Protein AF-A0A8T1RUV1-F1 (afdb_monomer_lite)

InterPro domains:
  IPR000722 RNA polymerase, alpha subunit [PF00623] (1-121)
  IPR006592 RNA polymerase, N-terminal [SM00663] (1-149)
  IPR007066 RNA polymerase Rpb1, domain 3 [PF04983] (125-222)
  IPR042102 RNA polymerase Rpb1, domain 3 superfamily [G3DSA:1.10.274.100] (125-227)
  IPR045867 DNA-directed RNA polymerase, subunit beta-prime [PTHR19376] (1-202)

Foldseek 3Di:
DLLVLLVCFDPDPFHFAWKADPVRDIDGSPVPDDPVVSDDDPPMDTHTDDAFQAKKWKAFPPPPDLLRTAIDTDDDDDDDDDDDDPQSCQSRVDDPPDGDMDIGHDDDPVVSVVRVPPGHPVNQQADPVVRGGSGDDDDPRVVVLLVQQAPPHKDAPVRQVVLLVPDPPRPPDDDAAPDPPPHGIHGSVRSVVRNPDDDDDDADAAPQQDPVLCPDPCVRPDNRSRD

Structure (mmCIF, N/CA/C/O backbone):
data_AF-A0A8T1RUV1-F1
#
_entry.id   AF-A0A8T1RUV1-F1
#
loop_
_atom_site.group_PDB
_atom_site.id
_atom_site.type_symbol
_atom_site.label_atom_id
_atom_site.label_alt_id
_atom_site.label_comp_id
_atom_site.label_asym_id
_atom_site.label_entity_id
_atom_site.label_seq_id
_atom_site.pdbx_PDB_ins_code
_atom_site.Cartn_x
_atom_site.Cartn_y
_atom_site.Cartn_z
_atom_site.occupancy
_atom_site.B_iso_or_equiv
_atom_site.auth_seq_id
_atom_site.auth_comp_id
_atom_site.auth_asym_id
_atom_site.auth_atom_id
_atom_site.pdbx_PDB_model_num
ATOM 1 N N . ARG A 1 1 ? -17.731 -15.696 14.445 1.00 92.88 1 ARG A N 1
ATOM 2 C CA . ARG A 1 1 ? -16.506 -14.857 14.543 1.00 92.88 1 ARG A CA 1
ATOM 3 C C . ARG A 1 1 ? -16.407 -14.112 15.876 1.00 92.88 1 ARG A C 1
ATOM 5 O O . ARG A 1 1 ? -15.523 -14.443 16.640 1.00 92.88 1 ARG A O 1
ATOM 12 N N . LEU A 1 2 ? -17.290 -13.155 16.199 1.00 96.31 2 LEU A N 1
ATOM 13 C CA . LEU A 1 2 ? -17.169 -12.354 17.438 1.00 96.31 2 LEU A CA 1
ATOM 14 C C . LEU A 1 2 ? -17.169 -13.197 18.725 1.00 96.31 2 LEU A C 1
ATOM 16 O O . LEU A 1 2 ? -16.368 -12.944 19.615 1.00 96.31 2 LEU A O 1
ATOM 20 N N . GLN A 1 3 ? -17.989 -14.250 18.776 1.00 95.38 3 GLN A N 1
ATOM 21 C CA . GLN A 1 3 ? -18.023 -15.198 19.898 1.00 95.38 3 GLN A CA 1
ATOM 22 C C . GLN A 1 3 ? -16.666 -15.869 20.167 1.00 95.38 3 GLN A C 1
ATOM 24 O O . GLN A 1 3 ? -16.348 -16.223 21.299 1.00 95.38 3 GLN A O 1
ATOM 29 N N . GLU A 1 4 ? -15.875 -16.065 19.115 1.00 95.25 4 GLU A N 1
ATOM 30 C CA . GLU A 1 4 ? -14.568 -16.709 19.188 1.00 95.25 4 GLU A CA 1
ATOM 31 C C . GLU A 1 4 ? -13.507 -15.733 19.722 1.00 95.25 4 GLU A C 1
ATOM 33 O O . GLU A 1 4 ? -12.776 -16.085 20.644 1.00 95.25 4 GLU A O 1
ATOM 38 N N . LEU A 1 5 ? -13.542 -14.468 19.283 1.00 96.62 5 LEU A N 1
ATOM 39 C CA . LEU A 1 5 ? -12.702 -13.391 19.827 1.00 96.62 5 LEU A CA 1
ATOM 40 C C . LEU A 1 5 ? -12.963 -13.151 21.320 1.00 96.62 5 LEU A C 1
ATOM 42 O O . LEU A 1 5 ? -12.032 -12.967 22.098 1.00 96.62 5 LEU A O 1
ATOM 46 N N . VAL A 1 6 ? -14.233 -13.189 21.725 1.00 95.56 6 VAL A N 1
ATOM 47 C CA . VAL A 1 6 ? -14.638 -13.091 23.134 1.00 95.56 6 VAL A CA 1
ATOM 48 C C . VAL A 1 6 ? -14.094 -14.263 23.949 1.00 95.56 6 VAL A C 1
ATOM 50 O O . VAL A 1 6 ? -13.587 -14.056 25.046 1.00 95.56 6 VAL A O 1
ATOM 53 N N . ARG A 1 7 ? -14.146 -15.487 23.405 1.00 92.75 7 ARG A N 1
ATOM 54 C CA . ARG A 1 7 ? -13.614 -16.688 24.067 1.00 92.75 7 ARG A CA 1
ATOM 55 C C . ARG A 1 7 ? -12.099 -16.619 24.272 1.00 92.75 7 ARG A C 1
ATOM 57 O O . ARG A 1 7 ? -11.614 -17.087 25.294 1.00 92.75 7 ARG A O 1
ATOM 64 N N . ARG A 1 8 ? -11.364 -16.042 23.316 1.00 93.62 8 ARG A N 1
ATOM 65 C CA . ARG A 1 8 ? -9.917 -15.790 23.433 1.00 93.62 8 ARG A CA 1
ATOM 66 C C . ARG A 1 8 ? -9.583 -14.721 24.477 1.00 93.62 8 ARG A C 1
ATOM 68 O O . ARG A 1 8 ? -8.522 -14.780 25.097 1.00 93.62 8 ARG A O 1
ATOM 75 N N . GLY A 1 9 ? -10.490 -13.767 24.686 1.00 93.19 9 GLY A N 1
ATOM 76 C CA . GLY A 1 9 ? -10.342 -12.696 25.667 1.00 93.19 9 GLY A CA 1
ATOM 77 C C . GLY A 1 9 ? -9.281 -11.666 25.275 1.00 93.19 9 GLY A C 1
ATOM 78 O O . GLY A 1 9 ? -8.933 -11.521 24.104 1.00 93.19 9 GLY A O 1
ATOM 79 N N . ASN A 1 10 ? -8.774 -10.925 26.264 1.00 94.69 10 ASN A N 1
ATOM 80 C CA . ASN A 1 10 ? -7.866 -9.800 26.017 1.00 94.69 10 ASN A CA 1
ATOM 81 C C . ASN A 1 10 ? -6.388 -10.211 25.889 1.00 94.69 10 ASN A C 1
ATOM 83 O O . ASN A 1 10 ? -5.600 -9.460 25.321 1.00 94.69 10 ASN A O 1
ATOM 87 N N . SER A 1 11 ? -6.002 -11.370 26.428 1.00 92.94 11 SER A N 1
ATOM 88 C CA . SER A 1 11 ? -4.598 -11.804 26.495 1.00 92.94 11 SER A CA 1
ATOM 89 C C . SER A 1 11 ? -4.079 -12.420 25.195 1.00 92.94 11 SER A C 1
ATOM 91 O O . SER A 1 11 ? -2.871 -12.474 24.991 1.00 92.94 11 SER A O 1
ATOM 93 N N . GLN A 1 12 ? -4.970 -12.902 24.325 1.00 94.50 12 GLN A N 1
ATOM 94 C CA . GLN A 1 12 ? -4.601 -13.532 23.059 1.00 94.50 12 GLN A CA 1
ATOM 95 C C . GLN A 1 12 ? -5.021 -12.660 21.877 1.00 94.50 12 GLN A C 1
ATOM 97 O O . GLN A 1 12 ? -6.146 -12.167 21.827 1.00 94.50 12 GLN A O 1
ATOM 102 N N . TYR A 1 13 ? -4.129 -12.519 20.897 1.00 95.56 13 TYR A N 1
ATOM 103 C CA . TYR A 1 13 ? -4.442 -11.928 19.600 1.00 95.56 13 TYR A CA 1
ATOM 104 C C . TYR A 1 13 ? -4.785 -13.025 18.573 1.00 95.56 13 TYR A C 1
ATOM 106 O O . TYR A 1 13 ? -4.099 -14.049 18.530 1.00 95.56 13 TYR A O 1
ATOM 114 N N . PRO A 1 14 ? -5.774 -12.817 17.684 1.00 96.56 14 PRO A N 1
ATOM 115 C CA . PRO A 1 14 ? -6.837 -11.807 17.742 1.00 96.56 14 PRO A CA 1
ATOM 116 C C . PRO A 1 14 ? -7.876 -12.119 18.829 1.00 96.56 14 PRO A C 1
ATOM 118 O O . PRO A 1 14 ? -8.367 -13.241 18.890 1.00 96.56 14 PRO A O 1
ATOM 121 N N . GLY A 1 15 ? -8.249 -11.125 19.639 1.00 96.88 15 GLY A N 1
ATOM 122 C CA . GLY A 1 15 ? -9.199 -11.274 20.745 1.00 96.88 15 GLY A CA 1
ATOM 123 C C . GLY A 1 15 ? -10.112 -10.060 20.935 1.00 96.88 15 GLY A C 1
ATOM 124 O O . GLY A 1 15 ? -10.357 -9.284 20.003 1.00 96.88 15 GLY A O 1
ATOM 125 N N . ALA A 1 16 ? -10.653 -9.907 22.143 1.00 97.12 16 ALA A N 1
ATOM 126 C CA . ALA A 1 16 ? -11.524 -8.795 22.512 1.00 97.12 16 ALA A CA 1
ATOM 127 C C . ALA A 1 16 ? -11.314 -8.339 23.956 1.00 97.12 16 ALA A C 1
ATOM 129 O O . ALA A 1 16 ? -10.870 -9.105 24.808 1.00 97.12 16 ALA A O 1
ATOM 130 N N . LYS A 1 17 ? -11.658 -7.078 24.230 1.00 96.31 17 LYS A N 1
ATOM 131 C CA . LYS A 1 17 ? -11.481 -6.460 25.547 1.00 96.31 17 LYS A CA 1
ATOM 132 C C . LYS A 1 17 ? -12.793 -6.311 26.315 1.00 96.31 17 LYS A C 1
ATOM 134 O O . LYS A 1 17 ? -12.826 -6.624 27.502 1.00 96.31 17 LYS A O 1
ATOM 139 N N . TYR A 1 18 ? -13.861 -5.879 25.641 1.00 96.38 18 TYR A N 1
ATOM 140 C CA . TYR A 1 18 ? -15.160 -5.636 26.272 1.00 96.38 18 TYR A CA 1
ATOM 141 C C . TYR A 1 18 ? -16.333 -6.199 25.468 1.00 96.38 18 TYR A C 1
ATOM 143 O O . TYR A 1 18 ? -16.290 -6.260 24.236 1.00 96.38 18 TYR A O 1
ATOM 151 N N . ILE A 1 19 ? -17.405 -6.536 26.185 1.00 96.56 19 ILE A N 1
ATOM 152 C CA . ILE A 1 19 ? -18.757 -6.735 25.647 1.00 96.56 19 ILE A CA 1
ATOM 153 C C . ILE A 1 19 ? -19.638 -5.624 26.220 1.00 96.56 19 ILE A C 1
ATOM 155 O O . ILE A 1 19 ? -19.563 -5.345 27.414 1.00 96.56 19 ILE A O 1
ATOM 159 N N . ILE A 1 20 ? -20.467 -4.998 25.392 1.00 96.25 20 ILE A N 1
ATOM 160 C CA . ILE A 1 20 ? -21.468 -4.015 25.809 1.00 96.25 20 ILE A CA 1
ATOM 161 C C . ILE A 1 20 ? -22.844 -4.578 25.465 1.00 96.25 20 ILE A C 1
ATOM 163 O O . ILE A 1 20 ? -23.111 -4.882 24.300 1.00 96.25 20 ILE A O 1
ATOM 167 N N . ARG A 1 21 ? -23.692 -4.717 26.481 1.00 94.81 21 ARG A N 1
ATOM 168 C CA . ARG A 1 21 ? -25.076 -5.190 26.359 1.00 94.81 21 ARG A CA 1
ATOM 169 C C . ARG A 1 21 ? -26.021 -4.059 25.941 1.00 94.81 21 ARG A C 1
ATOM 171 O O . ARG A 1 21 ? -25.657 -2.885 25.986 1.00 94.81 21 ARG A O 1
ATOM 178 N N . ASP A 1 22 ? -27.254 -4.409 25.584 1.00 94.31 22 ASP A N 1
ATOM 179 C CA . ASP A 1 22 ? -28.275 -3.435 25.160 1.00 94.31 22 ASP A CA 1
ATOM 180 C C . ASP A 1 22 ? -28.686 -2.468 26.277 1.00 94.31 22 ASP A C 1
ATOM 182 O O . ASP A 1 22 ? -29.009 -1.313 26.014 1.00 94.31 22 ASP A O 1
ATOM 186 N N . ASN A 1 23 ? -28.609 -2.909 27.536 1.00 93.25 23 ASN A N 1
ATOM 187 C CA . ASN A 1 23 ? -28.842 -2.065 28.710 1.00 93.25 23 ASN A CA 1
ATOM 188 C C . ASN A 1 23 ? -27.674 -1.105 29.019 1.00 93.25 23 ASN A C 1
ATOM 190 O O . ASN A 1 23 ? -27.758 -0.332 29.969 1.00 93.25 23 ASN A O 1
ATOM 194 N N . GLY A 1 24 ? -26.593 -1.146 28.232 1.00 92.38 24 GLY A N 1
ATOM 195 C CA . GLY A 1 24 ? -25.399 -0.325 28.422 1.00 92.38 24 GLY A CA 1
ATOM 196 C C . GLY A 1 24 ? -24.339 -0.944 29.336 1.00 92.38 24 GLY A C 1
ATOM 197 O O . GLY A 1 24 ? -23.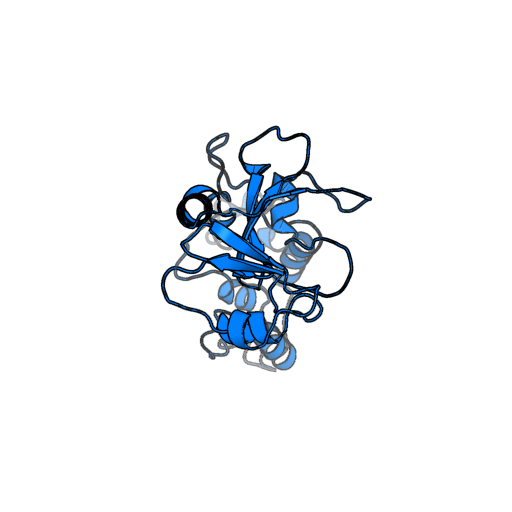248 -0.380 29.438 1.00 92.38 24 GLY A O 1
ATOM 198 N N . ASP A 1 25 ? -24.600 -2.106 29.944 1.00 92.50 25 ASP A N 1
ATOM 199 C CA . ASP A 1 25 ? -23.629 -2.772 30.812 1.00 92.50 25 ASP A CA 1
ATOM 200 C C . ASP A 1 25 ? -22.380 -3.163 30.027 1.00 92.50 25 ASP A C 1
ATOM 202 O O . ASP A 1 25 ? -22.453 -3.839 28.993 1.00 92.50 25 ASP A O 1
ATOM 206 N N . ARG A 1 26 ? -21.215 -2.778 30.554 1.00 94.62 26 ARG A N 1
ATOM 207 C CA . ARG A 1 26 ? -19.911 -3.095 29.975 1.00 94.62 26 ARG A CA 1
ATOM 208 C C . ARG A 1 26 ? -19.215 -4.180 30.790 1.00 94.62 26 ARG A C 1
ATOM 210 O O . ARG A 1 26 ? -18.855 -3.972 31.944 1.00 94.62 26 ARG A O 1
ATOM 217 N N . ILE A 1 27 ? -18.962 -5.316 30.156 1.00 93.38 27 ILE A N 1
ATOM 218 C CA . ILE A 1 27 ? -18.295 -6.475 30.752 1.00 93.38 27 ILE A CA 1
ATOM 219 C C . ILE A 1 27 ? -16.831 -6.473 30.326 1.00 93.38 27 ILE A C 1
ATOM 221 O O . ILE A 1 27 ? -16.533 -6.514 29.131 1.00 93.38 27 ILE A O 1
ATOM 225 N N . ASP A 1 28 ? -15.918 -6.432 31.296 1.00 94.38 28 ASP A N 1
ATOM 226 C CA . ASP A 1 28 ? -14.472 -6.505 31.068 1.00 94.38 28 ASP A CA 1
ATOM 227 C C . ASP A 1 28 ? -14.007 -7.964 31.001 1.00 94.38 28 ASP A C 1
ATOM 229 O O . ASP A 1 28 ? -14.129 -8.717 31.969 1.00 94.38 28 ASP A O 1
ATOM 233 N N . LEU A 1 29 ? -13.442 -8.366 29.860 1.00 92.38 29 LEU A N 1
ATOM 234 C CA . LEU A 1 29 ? -13.004 -9.745 29.626 1.00 92.38 29 LEU A CA 1
ATOM 235 C C . LEU A 1 29 ? -11.716 -10.110 30.383 1.00 92.38 29 LEU A C 1
ATOM 237 O O . LEU A 1 29 ? -11.329 -11.277 30.392 1.00 92.38 29 LEU A O 1
ATOM 241 N N . ARG A 1 30 ? -11.039 -9.144 31.020 1.00 90.81 30 ARG A N 1
ATOM 242 C CA . ARG A 1 30 ? -9.806 -9.390 31.788 1.00 90.81 30 ARG A CA 1
ATOM 243 C C . ARG A 1 30 ? -10.064 -10.015 33.156 1.00 90.81 30 ARG A C 1
ATOM 245 O O . ARG A 1 30 ? -9.232 -10.779 33.626 1.00 90.81 30 ARG A O 1
ATOM 252 N N . PHE A 1 31 ? -11.194 -9.707 33.789 1.00 87.56 31 PHE A N 1
ATOM 253 C CA . PHE A 1 31 ? -11.475 -10.092 35.179 1.00 87.56 31 PHE A CA 1
ATOM 254 C C . PHE A 1 31 ? -12.297 -11.384 35.296 1.00 87.56 31 PHE A C 1
ATOM 256 O O . PHE A 1 31 ? -13.130 -11.503 36.187 1.00 87.56 31 PHE A O 1
ATOM 263 N N . HIS A 1 32 ? -12.063 -12.349 34.399 1.00 72.25 32 HIS A N 1
ATOM 264 C CA . HIS A 1 32 ? -12.728 -13.660 34.389 1.00 72.25 32 HIS A CA 1
ATOM 265 C C . HIS A 1 32 ? -14.270 -13.570 34.455 1.00 72.25 32 HIS A C 1
ATOM 267 O O . HIS A 1 32 ? -14.875 -13.967 35.454 1.00 72.25 32 HIS A O 1
ATOM 273 N N . PRO A 1 33 ? -14.928 -13.059 33.396 1.00 74.94 33 PRO A N 1
ATOM 274 C CA . PRO A 1 33 ? -16.389 -13.033 33.319 1.00 74.94 33 PRO A CA 1
ATOM 275 C C . PRO A 1 33 ? -16.974 -14.447 33.440 1.00 74.94 33 PRO A C 1
ATOM 277 O O . PRO A 1 33 ? -16.359 -15.431 33.015 1.00 74.94 33 PRO A O 1
ATOM 280 N N . LYS A 1 34 ? -18.185 -14.559 33.997 1.00 84.06 34 LYS A N 1
ATOM 281 C CA . LYS A 1 34 ? -18.862 -15.855 34.121 1.00 84.06 34 LYS A CA 1
ATOM 282 C C . LYS A 1 34 ? -19.086 -16.444 32.721 1.00 84.06 34 LYS A C 1
ATOM 284 O O . LYS A 1 34 ? -19.365 -15.687 31.791 1.00 84.06 34 LYS A O 1
ATOM 289 N N . PRO A 1 35 ? -19.065 -17.777 32.541 1.00 81.88 35 PRO A N 1
ATOM 290 C CA . PRO A 1 35 ? -19.336 -18.391 31.238 1.00 81.88 35 PRO A CA 1
ATOM 291 C C . PRO A 1 35 ? -20.669 -17.956 30.611 1.00 81.88 35 PRO A C 1
ATOM 293 O O . PRO A 1 35 ? -20.766 -17.845 29.391 1.00 81.88 35 PRO A O 1
ATOM 296 N N . SER A 1 36 ? -21.675 -17.651 31.438 1.00 82.06 36 SER A N 1
ATOM 297 C CA . SER A 1 36 ? -22.964 -17.097 31.008 1.00 82.06 36 SER A CA 1
ATOM 298 C C . SER A 1 36 ? -22.844 -15.719 30.353 1.00 82.06 36 SER A C 1
ATOM 300 O O . SER A 1 36 ? -23.556 -15.429 29.398 1.00 82.06 36 SER A O 1
ATOM 302 N N . ASP A 1 37 ? -21.929 -14.878 30.838 1.00 83.44 37 ASP A N 1
ATOM 303 C CA . ASP A 1 37 ? -21.742 -13.500 30.375 1.00 83.44 37 ASP A CA 1
ATOM 304 C C . ASP A 1 37 ? -21.017 -13.425 29.027 1.00 83.44 37 ASP A C 1
ATOM 306 O O . ASP A 1 37 ? -21.074 -12.403 28.343 1.00 83.44 37 ASP A O 1
ATOM 310 N N . LEU A 1 38 ? -20.355 -14.516 28.635 1.00 87.62 38 LEU A N 1
ATOM 311 C CA . LEU A 1 38 ? -19.651 -14.641 27.364 1.00 87.62 38 LEU A CA 1
ATOM 312 C C . LEU A 1 38 ? -20.593 -14.940 26.194 1.00 87.62 38 LEU A C 1
ATOM 314 O O . LEU A 1 38 ? -20.172 -14.805 25.045 1.00 87.62 38 LEU A O 1
ATOM 318 N N . HIS A 1 39 ? -21.829 -15.382 26.449 1.00 91.25 39 HIS A N 1
ATOM 319 C CA . HIS A 1 39 ? -22.786 -15.695 25.392 1.00 91.25 39 HIS A CA 1
ATOM 320 C C . HIS A 1 39 ? -23.308 -14.407 24.744 1.00 91.25 39 HIS A C 1
ATOM 322 O O . HIS A 1 39 ? -23.981 -13.601 25.386 1.00 91.25 39 HIS A O 1
ATOM 328 N N . LEU A 1 40 ? -22.979 -14.202 23.467 1.00 94.56 40 LEU A N 1
ATOM 329 C CA . LEU A 1 40 ? -23.377 -13.007 22.730 1.00 94.56 40 LEU A CA 1
ATOM 330 C C . LEU A 1 40 ? -24.820 -13.108 22.230 1.00 94.56 40 LEU A C 1
ATOM 332 O O . LEU A 1 40 ? -25.222 -14.132 21.680 1.00 94.56 40 LEU A O 1
ATOM 336 N N . GLN A 1 41 ? -25.554 -12.004 22.343 1.00 94.38 41 GLN A N 1
ATOM 337 C CA . GLN A 1 41 ? -26.882 -11.828 21.757 1.00 94.38 41 GLN A CA 1
ATOM 338 C C . GLN A 1 41 ? -26.831 -10.804 20.615 1.00 94.38 41 GLN A C 1
ATOM 340 O O . GLN A 1 41 ? -25.897 -10.002 20.514 1.00 94.38 41 GLN A O 1
ATOM 345 N N . ILE A 1 42 ? -27.826 -10.846 19.727 1.00 95.31 42 ILE A N 1
ATOM 346 C CA . ILE A 1 42 ? -27.987 -9.839 18.671 1.00 95.31 42 ILE A CA 1
ATOM 347 C C . ILE A 1 42 ? -28.324 -8.500 19.337 1.00 95.31 42 ILE A C 1
ATOM 349 O O . ILE A 1 42 ? -29.210 -8.456 20.178 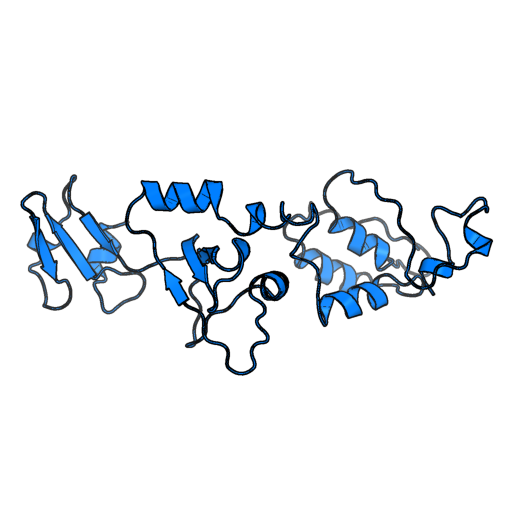1.00 95.31 42 ILE A O 1
ATOM 353 N N . GLY A 1 43 ? -27.617 -7.434 18.951 1.00 94.88 43 GLY A N 1
ATOM 354 C CA . GLY A 1 43 ? -27.718 -6.100 19.566 1.00 94.88 43 GLY A CA 1
ATOM 355 C C . GLY A 1 43 ? -26.462 -5.714 20.351 1.00 94.88 43 GLY A C 1
ATOM 356 O O . GLY A 1 43 ? -26.033 -4.559 20.320 1.00 94.88 43 GLY A O 1
ATOM 357 N N . TYR A 1 44 ? -25.769 -6.703 20.926 1.00 96.50 44 TYR A N 1
ATOM 358 C CA . TYR A 1 44 ? -24.572 -6.449 21.725 1.00 96.50 44 TYR A CA 1
ATOM 359 C C . TYR A 1 44 ? -23.412 -5.931 20.872 1.00 96.50 44 TYR A C 1
ATOM 361 O O . TYR A 1 44 ? -23.205 -6.338 19.723 1.00 96.50 44 TYR A O 1
ATOM 369 N N . LYS A 1 45 ? -22.584 -5.075 21.477 1.00 96.94 45 LYS A N 1
ATOM 370 C CA . LYS A 1 45 ? -21.349 -4.561 20.873 1.00 96.94 45 LYS A CA 1
ATOM 371 C C . LYS A 1 45 ? -20.143 -5.265 21.485 1.00 96.94 45 LYS A C 1
ATOM 373 O O . LYS A 1 45 ? -20.093 -5.502 22.687 1.00 96.94 45 LYS A O 1
ATOM 378 N N . VAL A 1 46 ? -19.149 -5.583 20.659 1.00 97.31 46 VAL A N 1
ATOM 379 C CA . VAL A 1 46 ? -17.894 -6.207 21.101 1.00 97.31 46 VAL A CA 1
ATOM 380 C C . VAL A 1 46 ? -16.730 -5.308 20.714 1.00 97.31 46 VAL A C 1
ATOM 382 O O . VAL A 1 46 ? -16.491 -5.069 19.530 1.00 97.31 46 VAL A O 1
ATOM 385 N N . GLU A 1 47 ? -15.973 -4.854 21.708 1.00 97.50 47 GLU A N 1
ATOM 386 C CA . GLU A 1 47 ? -14.743 -4.088 21.500 1.00 97.50 47 GLU A CA 1
ATOM 387 C C . GLU A 1 47 ? -13.580 -5.056 21.296 1.00 97.50 47 GLU A C 1
ATOM 389 O O . GLU A 1 47 ? -12.856 -5.431 22.224 1.00 97.50 47 GLU A O 1
ATOM 394 N N . ARG A 1 48 ? -13.463 -5.527 20.054 1.00 97.75 48 ARG A N 1
ATOM 395 C CA . ARG A 1 48 ? -12.393 -6.425 19.617 1.00 97.75 48 ARG A CA 1
ATOM 396 C C . ARG A 1 48 ? -11.063 -5.694 19.432 1.00 97.75 48 ARG A C 1
ATOM 398 O O . ARG A 1 48 ? -11.030 -4.479 19.252 1.00 97.75 48 ARG A O 1
ATOM 405 N N . HIS A 1 49 ? -9.972 -6.451 19.377 1.00 98.25 49 HIS A N 1
ATOM 406 C CA . HIS A 1 49 ? -8.698 -5.924 18.892 1.00 98.25 49 HIS A CA 1
ATOM 407 C C . HIS A 1 49 ? -8.803 -5.482 17.424 1.00 98.25 49 HIS A C 1
ATOM 409 O O . HIS A 1 49 ? -9.601 -6.019 16.643 1.00 98.25 49 HIS A O 1
ATOM 415 N N . MET A 1 50 ? -7.966 -4.515 17.051 1.00 97.69 50 MET A N 1
ATOM 416 C CA . MET A 1 50 ? -7.719 -4.159 15.654 1.00 97.69 50 MET A CA 1
ATOM 417 C C . MET A 1 50 ? -7.153 -5.378 14.912 1.00 97.69 50 MET A C 1
ATOM 419 O O . MET A 1 50 ? -6.339 -6.121 15.459 1.00 97.69 50 MET A O 1
ATOM 423 N N . CYS A 1 51 ? -7.601 -5.610 13.683 1.00 97.38 51 CYS A N 1
ATOM 424 C CA . CYS A 1 51 ? -7.208 -6.760 12.873 1.00 97.38 51 CYS A CA 1
ATOM 425 C C . CYS A 1 51 ? -6.734 -6.326 11.484 1.00 97.38 51 CYS A C 1
ATOM 427 O O . CYS A 1 51 ? -6.942 -5.188 11.064 1.00 97.38 51 CYS A O 1
ATOM 429 N N . ASP A 1 52 ? -6.130 -7.266 10.759 1.00 98.12 52 ASP A N 1
ATOM 430 C CA . ASP A 1 52 ? -5.742 -7.059 9.366 1.00 98.12 52 ASP A CA 1
ATOM 431 C C . ASP A 1 52 ? -6.924 -6.594 8.511 1.00 98.12 52 ASP A C 1
ATOM 433 O O . ASP A 1 52 ? -8.040 -7.112 8.604 1.00 98.12 52 ASP A O 1
ATOM 437 N N . GLY A 1 53 ? -6.657 -5.606 7.660 1.00 97.50 53 GLY A N 1
ATOM 438 C CA . GLY A 1 53 ? -7.645 -5.011 6.767 1.00 97.50 53 GLY A CA 1
ATOM 439 C C . GLY A 1 53 ? -8.553 -3.962 7.409 1.00 97.50 53 GLY A C 1
ATOM 440 O O . GLY A 1 53 ? -9.299 -3.317 6.671 1.00 97.50 53 GLY A O 1
ATOM 441 N N . ASP A 1 54 ? -8.481 -3.738 8.728 1.00 98.06 54 ASP A N 1
ATOM 442 C CA . ASP A 1 54 ? -9.132 -2.576 9.338 1.00 98.06 54 ASP A CA 1
ATOM 443 C C . ASP A 1 54 ? -8.555 -1.276 8.762 1.00 98.06 54 ASP A C 1
ATOM 445 O O . ASP A 1 54 ? -7.398 -1.216 8.344 1.00 98.06 54 ASP A O 1
ATOM 449 N N . ILE A 1 55 ? -9.383 -0.235 8.710 1.00 98.44 55 ILE A N 1
ATOM 450 C CA . ILE A 1 55 ? -9.015 1.061 8.139 1.00 98.44 55 ILE A CA 1
ATOM 451 C C . ILE A 1 55 ? -8.678 2.010 9.276 1.00 98.44 55 ILE A C 1
ATOM 453 O O . ILE A 1 55 ? -9.434 2.114 10.240 1.00 98.44 55 ILE A O 1
ATOM 457 N N . VAL A 1 56 ? -7.549 2.694 9.144 1.00 98.38 56 VAL A N 1
ATOM 458 C CA . VAL A 1 56 ? -7.023 3.651 10.120 1.00 98.38 56 VAL A CA 1
ATOM 459 C C . VAL A 1 56 ? -6.584 4.919 9.407 1.00 98.38 56 VAL A C 1
ATOM 461 O O . VAL A 1 56 ? -6.197 4.876 8.240 1.00 98.38 56 VAL A O 1
ATOM 464 N N . ILE A 1 57 ? -6.621 6.044 10.111 1.00 98.06 57 ILE A N 1
ATOM 465 C CA . ILE A 1 57 ? -5.964 7.275 9.675 1.00 98.06 57 ILE A CA 1
ATOM 466 C C . ILE A 1 57 ? -4.562 7.308 10.262 1.00 98.06 57 ILE A C 1
ATOM 468 O O . ILE A 1 57 ? -4.362 6.996 11.434 1.00 98.06 57 ILE A O 1
ATOM 472 N N . PHE A 1 58 ? -3.601 7.704 9.440 1.00 97.56 58 PHE A N 1
ATOM 473 C CA . PHE A 1 58 ? -2.203 7.823 9.813 1.00 97.56 58 PHE A CA 1
ATOM 474 C C . PHE A 1 58 ? -1.684 9.213 9.464 1.00 97.56 58 PHE A C 1
ATOM 476 O O . PHE A 1 58 ? -1.913 9.696 8.344 1.00 97.56 58 PHE A O 1
ATOM 483 N N . ASN A 1 59 ? -0.990 9.854 10.404 1.00 96.12 59 ASN A N 1
ATOM 484 C CA . ASN A 1 59 ? -0.488 11.211 10.228 1.00 96.12 59 ASN A CA 1
ATOM 485 C C . ASN A 1 59 ? 0.898 11.439 10.830 1.00 96.12 59 ASN A C 1
ATOM 487 O O . ASN A 1 59 ? 1.272 10.817 11.820 1.00 96.12 59 ASN A O 1
ATOM 491 N N . ARG A 1 60 ? 1.620 12.405 10.258 1.00 94.62 60 ARG A N 1
ATOM 492 C CA . ARG A 1 60 ? 2.869 12.958 10.798 1.00 94.62 60 ARG A CA 1
ATOM 493 C C . ARG A 1 60 ? 2.682 14.439 11.094 1.00 94.62 60 ARG A C 1
ATOM 495 O O . ARG A 1 60 ? 2.072 15.144 10.292 1.00 94.62 60 ARG A O 1
ATOM 502 N N . GLN A 1 61 ? 3.153 14.886 12.255 1.00 91.62 61 GLN A N 1
ATOM 503 C CA . GLN A 1 61 ? 3.119 16.297 12.640 1.00 91.62 61 GLN A CA 1
ATOM 504 C C . GLN A 1 61 ? 4.404 17.004 12.171 1.00 91.62 61 GLN A C 1
ATOM 506 O O . GLN A 1 61 ? 5.461 16.378 12.195 1.00 91.62 61 GLN A O 1
ATOM 511 N N . PRO A 1 62 ? 4.344 18.290 11.777 1.00 90.81 62 PRO A N 1
ATOM 512 C CA . PRO A 1 62 ? 3.148 19.126 11.637 1.00 90.81 62 PRO A CA 1
ATOM 513 C C . PRO A 1 62 ? 2.319 18.782 10.384 1.00 90.81 62 PRO A C 1
ATOM 515 O O . PRO A 1 62 ? 2.849 18.517 9.308 1.00 90.81 62 PRO A O 1
ATOM 518 N N . THR A 1 63 ? 0.993 18.833 10.514 1.00 89.56 63 THR A N 1
ATOM 519 C CA . THR A 1 63 ? 0.049 18.506 9.434 1.00 89.56 63 THR A CA 1
ATOM 520 C C . THR A 1 63 ? -0.193 19.731 8.541 1.00 89.56 63 THR A C 1
ATOM 522 O O . THR A 1 63 ? -1.125 20.496 8.778 1.00 89.56 63 THR A O 1
ATOM 525 N N . LEU A 1 64 ? 0.653 19.956 7.532 1.00 88.44 64 LEU A N 1
ATOM 526 C CA . LEU A 1 64 ? 0.596 21.171 6.695 1.00 88.44 64 LEU A CA 1
ATOM 527 C C . LEU A 1 64 ? -0.277 21.040 5.442 1.00 88.44 64 LEU A C 1
ATOM 529 O O . LEU A 1 64 ? -0.688 22.044 4.863 1.00 88.44 64 LEU A O 1
ATOM 533 N N . HIS A 1 65 ? -0.558 19.820 4.995 1.00 88.00 65 HIS A N 1
ATOM 534 C CA . HIS A 1 65 ? -1.336 19.588 3.782 1.00 88.00 65 HIS A CA 1
ATOM 535 C C . HIS A 1 65 ? -2.284 18.402 3.964 1.00 88.00 65 HIS A C 1
ATOM 537 O O . HIS A 1 65 ? -2.068 17.535 4.809 1.00 88.00 65 HIS A O 1
ATOM 543 N N . LYS A 1 66 ? -3.329 18.305 3.131 1.00 89.38 66 LYS A N 1
ATOM 544 C CA . LYS A 1 66 ? -4.348 17.248 3.282 1.00 89.38 66 LYS A CA 1
ATOM 545 C C . LYS A 1 66 ? -3.766 15.825 3.244 1.00 89.38 66 LYS A C 1
ATOM 547 O O . LYS A 1 66 ? -4.244 14.947 3.947 1.00 89.38 66 LYS A O 1
ATOM 552 N N . MET A 1 67 ? -2.688 15.604 2.482 1.00 93.81 67 MET A N 1
ATOM 553 C CA . MET A 1 67 ? -1.997 14.308 2.423 1.00 93.81 67 MET A CA 1
ATOM 554 C C . MET A 1 67 ? -1.169 13.973 3.671 1.00 93.81 67 MET A C 1
ATOM 556 O O . MET A 1 67 ? -0.646 12.872 3.764 1.00 93.81 67 MET A O 1
ATOM 560 N N . SER A 1 68 ? -1.058 14.875 4.650 1.00 93.25 68 SER A N 1
ATOM 561 C CA . SER A 1 68 ? -0.414 14.570 5.929 1.00 93.25 68 SER A CA 1
ATOM 562 C C . SER A 1 68 ? -1.323 13.707 6.816 1.00 93.25 68 SER A C 1
ATOM 564 O O . SER A 1 68 ? -0.866 13.259 7.860 1.00 93.25 68 SER A O 1
ATOM 566 N N . MET A 1 69 ? -2.586 13.457 6.422 1.00 96.50 69 MET A N 1
ATOM 567 C CA . MET A 1 69 ? -3.533 12.547 7.088 1.00 96.50 69 MET A CA 1
ATOM 568 C C . MET A 1 69 ? -4.156 11.578 6.071 1.00 96.50 69 MET A C 1
ATOM 570 O O . MET A 1 69 ? -5.166 11.872 5.438 1.00 96.50 69 MET A O 1
ATOM 574 N N . MET A 1 70 ? -3.469 10.450 5.874 1.00 98.06 70 MET A N 1
ATOM 575 C CA . MET A 1 70 ? -3.766 9.324 4.968 1.00 98.06 70 MET A CA 1
ATOM 576 C C . MET A 1 70 ? -4.658 8.239 5.595 1.00 98.06 70 MET A C 1
ATOM 578 O O . MET A 1 70 ? -4.360 7.818 6.709 1.00 98.06 70 MET A O 1
ATOM 582 N N . GLY A 1 71 ? -5.651 7.689 4.891 1.00 98.31 71 GLY A N 1
ATOM 583 C CA . GLY A 1 71 ? -6.282 6.409 5.234 1.00 98.31 71 GLY A CA 1
ATOM 584 C C . GLY A 1 71 ? -5.444 5.210 4.772 1.00 98.31 71 GLY A C 1
ATOM 585 O O . GLY A 1 71 ? -5.079 5.129 3.596 1.00 98.31 71 GLY A O 1
ATOM 586 N N . HIS A 1 72 ? -5.169 4.262 5.671 1.00 98.62 72 HIS A N 1
ATOM 587 C CA . HIS A 1 72 ? -4.397 3.038 5.413 1.00 98.62 72 HIS A CA 1
ATOM 588 C C . HIS A 1 72 ? -5.153 1.786 5.850 1.00 98.62 72 HIS A C 1
ATOM 590 O O . HIS A 1 72 ? -6.012 1.834 6.730 1.00 98.62 72 HIS A O 1
ATOM 596 N N . ARG A 1 73 ? -4.788 0.644 5.256 1.00 98.50 73 ARG A N 1
ATOM 597 C CA . ARG A 1 73 ? -5.219 -0.676 5.732 1.00 98.50 73 ARG A CA 1
ATOM 598 C C . ARG A 1 73 ? -4.194 -1.232 6.707 1.00 98.50 73 ARG A C 1
ATOM 600 O O . ARG A 1 73 ? -3.004 -1.273 6.401 1.00 98.50 73 ARG A O 1
ATOM 607 N N . VAL A 1 74 ? -4.677 -1.704 7.845 1.00 98.31 74 VAL A N 1
ATOM 608 C CA . VAL A 1 74 ? -3.865 -2.315 8.891 1.00 98.31 74 VAL A CA 1
ATOM 609 C C . VAL A 1 74 ? -3.306 -3.647 8.408 1.00 98.31 74 VAL A C 1
ATOM 611 O O . VAL A 1 74 ? -4.020 -4.467 7.824 1.00 98.31 74 VAL A O 1
ATOM 614 N N . ARG A 1 75 ? -2.026 -3.867 8.705 1.00 98.19 75 ARG A N 1
ATOM 615 C CA . ARG A 1 75 ? -1.383 -5.176 8.677 1.00 98.19 75 ARG A CA 1
ATOM 616 C C . ARG A 1 75 ? -0.605 -5.344 9.974 1.00 98.19 75 ARG A C 1
ATOM 618 O O . ARG A 1 75 ? 0.334 -4.592 10.224 1.00 98.19 75 ARG A O 1
ATOM 625 N N . ILE A 1 76 ? -1.004 -6.309 10.788 1.00 97.81 76 ILE A N 1
ATOM 626 C CA . ILE A 1 76 ? -0.360 -6.617 12.056 1.00 97.81 76 ILE A CA 1
ATOM 627 C C . ILE A 1 76 ? 0.920 -7.391 11.766 1.00 97.81 76 ILE A C 1
ATOM 629 O O . ILE A 1 76 ? 0.927 -8.420 11.090 1.00 97.81 76 ILE A O 1
ATOM 633 N N . LEU A 1 77 ? 2.030 -6.853 12.254 1.00 97.00 77 LEU A N 1
ATOM 634 C CA . LEU A 1 77 ? 3.359 -7.418 12.094 1.00 97.00 77 LEU A CA 1
ATOM 635 C C . LEU A 1 77 ? 4.029 -7.489 13.470 1.00 97.00 77 LEU A C 1
ATOM 637 O O . LEU A 1 77 ? 3.676 -6.709 14.354 1.00 97.00 77 LEU A O 1
ATOM 641 N N . PRO A 1 78 ? 4.997 -8.400 13.662 1.00 96.31 78 PRO A N 1
ATOM 642 C CA . PRO A 1 78 ? 5.838 -8.374 14.851 1.00 96.31 78 PRO A CA 1
ATOM 643 C C . PRO A 1 78 ? 6.632 -7.060 14.946 1.00 96.31 78 PRO A C 1
ATOM 645 O O . PRO A 1 78 ? 6.772 -6.349 13.943 1.00 96.31 78 PRO A O 1
ATOM 648 N N . TRP A 1 79 ? 7.255 -6.842 16.110 1.00 97.56 79 TRP A N 1
ATOM 649 C CA . TRP A 1 79 ? 8.079 -5.674 16.464 1.00 97.56 79 TRP A CA 1
ATOM 650 C C . TRP A 1 79 ? 7.278 -4.398 16.768 1.00 97.56 79 TRP A C 1
ATOM 652 O O . TRP A 1 79 ? 6.059 -4.365 16.633 1.00 97.56 79 TRP A O 1
ATOM 662 N N . SER A 1 80 ? 7.978 -3.360 17.232 1.00 97.06 80 SER A N 1
ATOM 663 C CA . SER A 1 80 ? 7.376 -2.186 17.884 1.00 97.06 80 SER A CA 1
ATOM 664 C C . SER A 1 80 ? 7.449 -0.904 17.046 1.00 97.06 80 SER A C 1
ATOM 666 O O . SER A 1 80 ? 7.531 0.184 17.604 1.00 97.06 80 SER A O 1
ATOM 668 N N . THR A 1 81 ? 7.452 -1.013 15.715 1.00 97.25 81 THR A N 1
ATOM 669 C CA . THR A 1 81 ? 7.492 0.146 14.807 1.00 97.25 81 THR A CA 1
ATOM 670 C C . THR A 1 81 ? 6.370 0.090 13.779 1.00 97.25 81 THR A C 1
ATOM 672 O O . THR A 1 81 ? 5.994 -0.984 13.299 1.00 97.25 81 THR A O 1
ATOM 675 N N . PHE A 1 82 ? 5.839 1.257 13.405 1.00 97.94 82 PHE A N 1
ATOM 676 C CA . PHE A 1 82 ? 4.956 1.348 12.248 1.00 97.94 82 PHE A CA 1
ATOM 677 C C . PHE A 1 82 ? 5.742 1.110 10.960 1.00 97.94 82 PHE A C 1
ATOM 679 O O . PHE A 1 82 ? 6.894 1.515 10.821 1.00 97.94 82 PHE A O 1
ATOM 686 N N . ARG A 1 83 ? 5.099 0.441 10.001 1.00 97.81 83 ARG A N 1
ATOM 687 C CA . ARG A 1 83 ? 5.676 0.156 8.686 1.00 97.81 83 ARG A CA 1
ATOM 688 C C . ARG A 1 83 ? 4.752 0.687 7.608 1.00 97.81 83 ARG A C 1
ATOM 690 O O . ARG A 1 83 ? 3.561 0.384 7.605 1.00 97.81 83 ARG A O 1
ATOM 697 N N . LEU A 1 84 ? 5.324 1.439 6.680 1.00 97.38 84 LEU A N 1
ATOM 698 C CA . LEU A 1 84 ? 4.636 2.028 5.539 1.00 97.38 84 LEU A CA 1
ATOM 699 C C . LEU A 1 84 ? 5.439 1.800 4.257 1.00 97.38 84 LEU A C 1
ATOM 701 O O . LEU A 1 84 ? 6.614 1.443 4.290 1.00 97.38 84 LEU A O 1
ATOM 705 N N . ASN A 1 85 ? 4.785 1.977 3.112 1.00 97.69 85 ASN A N 1
ATOM 706 C CA . ASN A 1 85 ? 5.433 1.864 1.810 1.00 97.69 85 ASN A CA 1
ATOM 707 C C . ASN A 1 85 ? 6.352 3.074 1.544 1.00 97.69 85 ASN A C 1
ATOM 709 O O . ASN A 1 85 ? 5.981 4.202 1.841 1.00 97.69 85 ASN A O 1
ATOM 713 N N . LEU A 1 86 ? 7.515 2.872 0.922 1.00 97.69 86 LEU A N 1
ATOM 714 C CA . LEU A 1 86 ? 8.454 3.967 0.645 1.00 97.69 86 LEU A CA 1
ATOM 715 C C . LEU A 1 86 ? 7.866 5.069 -0.252 1.00 97.69 86 LEU A C 1
ATOM 717 O O . LEU A 1 86 ? 8.186 6.233 -0.071 1.00 97.69 86 LEU A O 1
ATOM 721 N N . SER A 1 87 ? 6.954 4.755 -1.171 1.00 97.31 87 SER A N 1
ATOM 722 C CA . SER A 1 87 ? 6.312 5.768 -2.020 1.00 97.31 87 SER A CA 1
ATOM 723 C C . SER A 1 87 ? 5.362 6.702 -1.263 1.00 97.31 87 SER A C 1
ATOM 725 O O . SER A 1 87 ? 4.989 7.743 -1.802 1.00 97.31 87 SER A O 1
ATOM 727 N N . VAL A 1 88 ? 4.959 6.355 -0.032 1.00 97.44 88 VAL A N 1
ATOM 728 C CA . VAL A 1 88 ? 4.118 7.222 0.810 1.00 97.44 88 VAL A CA 1
ATOM 729 C C . VAL A 1 88 ? 4.941 8.095 1.763 1.00 97.44 88 VAL A C 1
ATOM 731 O O . VAL A 1 88 ? 4.368 8.922 2.463 1.00 97.44 88 VAL A O 1
ATOM 734 N N . THR A 1 89 ? 6.273 7.989 1.778 1.00 96.25 89 THR A N 1
ATOM 735 C CA . THR A 1 89 ? 7.103 8.859 2.630 1.00 96.25 89 THR A CA 1
ATOM 736 C C . THR A 1 89 ? 7.093 10.305 2.151 1.00 96.25 89 THR A C 1
ATOM 738 O O . THR A 1 89 ? 7.023 11.207 2.977 1.00 96.25 89 THR A O 1
ATOM 741 N N . THR A 1 90 ? 7.070 10.537 0.832 1.00 95.19 90 THR A N 1
ATOM 742 C CA . THR A 1 90 ? 7.042 11.879 0.229 1.00 95.19 90 THR A CA 1
ATOM 743 C C . THR A 1 90 ? 5.894 12.748 0.747 1.00 95.19 90 THR A C 1
ATOM 745 O O . THR A 1 90 ? 6.181 13.840 1.232 1.00 95.19 90 THR A O 1
ATOM 748 N N . PRO A 1 91 ? 4.616 12.313 0.723 1.00 95.88 91 PRO A N 1
ATOM 749 C CA . PRO A 1 91 ? 3.551 13.112 1.314 1.00 95.88 91 PRO A CA 1
ATOM 750 C C . PRO A 1 91 ? 3.701 13.264 2.830 1.00 95.88 91 PRO A C 1
ATOM 752 O O . PRO A 1 91 ? 3.313 14.289 3.351 1.00 95.88 91 PRO A O 1
ATOM 755 N N . TYR A 1 92 ? 4.270 12.321 3.578 1.00 96.50 92 TYR A N 1
ATOM 756 C CA . TYR A 1 92 ? 4.479 12.544 5.018 1.00 96.50 92 TYR A CA 1
ATOM 757 C C . TYR A 1 92 ? 5.715 13.392 5.347 1.00 96.50 92 TYR A C 1
ATOM 759 O O . TYR A 1 92 ? 5.869 13.823 6.491 1.00 96.50 92 TYR A O 1
ATOM 767 N N . ASN A 1 93 ? 6.570 13.644 4.354 1.00 93.69 93 ASN A N 1
ATOM 768 C CA . ASN A 1 93 ? 7.895 14.228 4.520 1.00 93.69 93 ASN A CA 1
ATOM 769 C C . ASN A 1 93 ? 8.718 13.503 5.603 1.00 93.69 93 ASN A C 1
ATOM 771 O O . ASN A 1 93 ? 9.309 14.154 6.461 1.00 93.69 93 ASN A O 1
ATOM 775 N N . ALA A 1 94 ? 8.657 12.167 5.603 1.00 93.50 94 ALA A N 1
ATOM 776 C CA . ALA A 1 94 ? 9.300 11.291 6.587 1.00 93.50 94 ALA A CA 1
ATOM 777 C C . ALA A 1 94 ? 10.561 10.620 6.010 1.00 93.50 94 ALA A C 1
ATOM 779 O O . ALA A 1 94 ? 10.586 10.312 4.813 1.00 93.50 94 ALA A O 1
ATOM 780 N N . ASP A 1 95 ? 11.566 10.342 6.843 1.00 92.81 95 ASP A N 1
ATOM 781 C CA . ASP A 1 95 ? 12.874 9.803 6.418 1.00 92.81 95 ASP A CA 1
ATOM 782 C C . ASP A 1 95 ? 13.456 8.674 7.304 1.00 92.81 95 ASP A C 1
ATOM 784 O O . ASP A 1 95 ? 14.512 8.130 6.983 1.00 92.81 95 ASP A O 1
ATOM 788 N N . PHE A 1 96 ? 12.711 8.212 8.316 1.00 95.69 96 PHE A N 1
ATOM 789 C CA . PHE A 1 96 ? 13.044 7.066 9.187 1.00 95.69 96 PHE A CA 1
ATOM 790 C C . PHE A 1 96 ? 14.298 7.231 10.067 1.00 95.69 96 PHE A C 1
ATOM 792 O O . PHE A 1 96 ? 14.847 6.229 10.531 1.00 95.69 96 PHE A O 1
ATOM 799 N N . ASP A 1 97 ? 14.732 8.457 10.352 1.00 96.00 97 ASP A N 1
ATOM 800 C CA . ASP A 1 97 ? 15.883 8.744 11.224 1.00 96.00 97 ASP A CA 1
ATOM 801 C C . ASP A 1 97 ? 15.548 8.790 12.736 1.00 96.00 97 ASP A C 1
ATOM 803 O O . ASP A 1 97 ? 16.420 9.034 13.572 1.00 96.00 97 ASP A O 1
ATOM 807 N N . GLY A 1 98 ? 14.290 8.515 13.093 1.00 95.38 98 GLY A N 1
ATOM 808 C CA . GLY A 1 98 ? 13.742 8.701 14.442 1.00 95.38 98 GLY A CA 1
ATOM 809 C C . GLY A 1 98 ? 12.319 9.266 14.460 1.00 95.38 98 GLY A C 1
ATOM 810 O O . GLY A 1 98 ? 11.752 9.441 15.534 1.00 95.38 98 GLY A O 1
ATOM 811 N N . ASP A 1 99 ? 11.743 9.526 13.283 1.00 95.19 99 ASP A N 1
ATOM 812 C CA . ASP A 1 99 ? 10.369 9.994 13.102 1.00 95.19 99 ASP A CA 1
ATOM 813 C C . ASP A 1 99 ? 9.305 9.209 13.892 1.00 95.19 99 ASP A C 1
ATOM 815 O O . ASP A 1 99 ? 9.194 7.981 13.809 1.00 95.19 99 ASP A O 1
ATOM 819 N N . GLU A 1 100 ? 8.416 9.959 14.545 1.00 96.62 100 GLU A N 1
ATOM 820 C CA . GLU A 1 100 ? 7.191 9.447 15.157 1.00 96.62 100 GLU A CA 1
ATOM 821 C C . GLU A 1 100 ? 5.954 9.863 14.349 1.00 96.62 100 GLU A C 1
ATOM 823 O O . GLU A 1 100 ? 5.867 10.951 13.772 1.00 96.62 100 GLU A O 1
ATOM 828 N N . MET A 1 101 ? 4.963 8.972 14.301 1.00 96.81 101 MET A N 1
ATOM 829 C CA . MET A 1 101 ? 3.712 9.183 13.576 1.00 96.81 101 MET A CA 1
ATOM 830 C C . MET A 1 101 ? 2.536 8.659 14.392 1.00 96.81 101 MET A C 1
ATOM 832 O O . MET A 1 101 ? 2.641 7.658 15.102 1.00 96.81 101 MET A O 1
ATOM 836 N N . ASN A 1 102 ? 1.391 9.316 14.247 1.00 97.25 102 ASN A N 1
ATOM 837 C CA . ASN A 1 102 ? 0.187 8.995 14.996 1.00 97.25 102 ASN A CA 1
ATOM 838 C C . ASN A 1 102 ? -0.771 8.152 14.155 1.00 97.25 102 ASN A C 1
ATOM 840 O O . ASN A 1 102 ? -0.879 8.305 12.935 1.00 97.25 102 ASN A O 1
ATOM 844 N N . LEU A 1 103 ? -1.500 7.273 14.841 1.00 97.94 103 LEU A N 1
ATOM 845 C CA . LEU A 1 103 ? -2.526 6.420 14.260 1.00 97.94 103 LEU A CA 1
ATOM 846 C C . LEU A 1 103 ? -3.856 6.655 14.975 1.00 97.94 103 LEU A C 1
ATOM 848 O O . LEU A 1 103 ? -3.946 6.566 16.199 1.00 97.94 103 LEU A O 1
ATOM 852 N N . HIS A 1 104 ? -4.907 6.883 14.195 1.00 97.94 104 HIS A N 1
ATOM 853 C CA . HIS A 1 104 ? -6.268 7.087 14.672 1.00 97.94 104 HIS A CA 1
ATOM 854 C C . HIS A 1 104 ? -7.189 6.000 14.100 1.00 97.94 104 HIS A C 1
ATOM 856 O O . HIS A 1 104 ? -7.308 5.844 12.884 1.00 97.94 104 HIS A O 1
ATOM 862 N N . LEU A 1 105 ? -7.852 5.239 14.975 1.00 98.12 105 LEU A N 1
ATOM 863 C CA . LEU A 1 105 ? -8.798 4.189 14.583 1.00 98.12 105 LEU A CA 1
ATOM 864 C C . LEU A 1 105 ? -10.241 4.735 14.589 1.00 98.12 105 LEU A C 1
ATOM 866 O O . LEU A 1 105 ? -10.747 5.040 15.676 1.00 98.12 105 LEU A O 1
ATOM 870 N N . PRO A 1 106 ? -10.937 4.818 13.436 1.00 98.00 106 PRO A N 1
ATOM 871 C CA . PRO A 1 106 ? -12.362 5.146 13.400 1.00 98.00 106 PRO A CA 1
ATOM 872 C C . PRO A 1 106 ? -13.191 4.115 14.172 1.00 98.00 106 PRO A C 1
ATOM 874 O O . PRO A 1 106 ? -13.032 2.909 13.987 1.00 98.00 106 PRO A O 1
ATOM 877 N N . GLN A 1 107 ? -14.087 4.595 15.037 1.00 97.50 107 GLN A N 1
ATOM 878 C CA . GLN A 1 107 ? -14.922 3.734 15.885 1.00 97.50 107 GLN A CA 1
ATOM 879 C C . GLN A 1 107 ? -16.280 3.404 15.250 1.00 97.50 107 GLN A C 1
ATOM 881 O O . GLN A 1 107 ? -16.788 2.298 15.424 1.00 97.50 107 GLN A O 1
ATOM 886 N N . SER A 1 108 ? -16.877 4.344 14.510 1.00 97.88 108 SER A N 1
ATOM 887 C CA . SER A 1 108 ? -18.149 4.132 13.816 1.00 97.88 108 SER A CA 1
ATOM 888 C C . SER A 1 108 ? -17.924 3.515 12.432 1.00 97.88 108 SER A C 1
ATOM 890 O O . SER A 1 108 ? -16.911 3.752 11.767 1.00 97.88 108 SER A O 1
ATOM 892 N N . LEU A 1 109 ? -18.895 2.723 11.970 1.00 97.19 109 LEU A N 1
ATOM 893 C CA . LEU A 1 109 ? -18.867 2.173 10.611 1.00 97.19 109 LEU A CA 1
ATOM 894 C C . LEU A 1 109 ? -19.006 3.267 9.546 1.00 97.19 109 LEU A C 1
ATOM 896 O O . LEU A 1 109 ? -18.428 3.135 8.471 1.00 97.19 109 LEU A O 1
ATOM 900 N N . GLU A 1 110 ? -19.720 4.345 9.865 1.00 98.38 110 GLU A N 1
ATOM 901 C CA . GLU A 1 110 ? -19.891 5.507 8.994 1.00 98.38 110 GLU A CA 1
ATOM 902 C C . GLU A 1 110 ? -18.561 6.232 8.759 1.00 98.38 110 GLU A C 1
ATOM 904 O O . GLU A 1 110 ? -18.135 6.364 7.616 1.00 98.38 110 GLU A O 1
ATOM 909 N N . THR A 1 111 ? -17.823 6.574 9.821 1.00 97.94 111 THR A N 1
ATOM 910 C CA . THR A 1 111 ? -16.495 7.195 9.682 1.00 97.94 111 THR A CA 1
ATOM 911 C C . THR A 1 111 ? -15.494 6.234 9.036 1.00 97.94 111 THR A C 1
ATOM 913 O O . THR A 1 111 ? -14.620 6.656 8.280 1.00 97.94 111 THR A O 1
ATOM 916 N N . ARG A 1 112 ? -15.625 4.915 9.261 1.00 98.25 112 ARG A N 1
ATOM 917 C CA . ARG A 1 112 ? -14.817 3.924 8.533 1.00 98.25 112 ARG A CA 1
ATOM 918 C C . ARG A 1 112 ? -15.045 4.019 7.022 1.00 98.25 112 ARG A C 1
ATOM 920 O O . ARG A 1 112 ? -14.073 3.971 6.272 1.00 98.25 112 ARG A O 1
ATOM 927 N N . ALA A 1 113 ? -16.299 4.147 6.587 1.00 98.25 113 ALA A N 1
ATOM 928 C CA . ALA A 1 113 ? -16.655 4.304 5.179 1.00 98.25 113 ALA A CA 1
ATOM 929 C C . ALA A 1 113 ? -16.192 5.656 4.618 1.00 98.25 113 ALA A C 1
ATOM 931 O O . ALA A 1 113 ? -15.640 5.697 3.523 1.00 98.25 113 ALA A O 1
ATOM 932 N N . GLU A 1 114 ? -16.325 6.739 5.384 1.00 98.38 114 GLU A N 1
ATOM 933 C CA . GLU A 1 114 ? -15.834 8.067 5.003 1.00 98.38 114 GLU A CA 1
ATOM 934 C C . GLU A 1 114 ? -14.334 8.039 4.683 1.00 98.38 114 GLU A C 1
ATOM 936 O O . GLU A 1 114 ? -13.908 8.456 3.605 1.00 98.38 114 GLU A O 1
ATOM 941 N N . ILE A 1 115 ? -13.523 7.462 5.575 1.00 98.12 115 ILE A N 1
ATOM 942 C CA . ILE A 1 115 ? -12.079 7.338 5.353 1.00 98.12 115 ILE A CA 1
ATOM 943 C C . ILE A 1 115 ? -11.799 6.453 4.137 1.00 98.12 115 ILE A C 1
ATOM 945 O O . ILE A 1 115 ? -10.957 6.809 3.311 1.00 98.12 115 ILE A O 1
ATOM 949 N N . GLN A 1 116 ? -12.509 5.326 4.014 1.00 98.00 116 GLN A N 1
ATOM 950 C CA . GLN A 1 116 ? -12.351 4.382 2.909 1.00 98.00 116 GLN A CA 1
ATOM 951 C C . GLN A 1 116 ? -12.589 5.044 1.543 1.00 98.00 116 GLN A C 1
ATOM 953 O O . GLN A 1 116 ? -11.823 4.839 0.596 1.00 98.00 116 GLN A O 1
ATOM 958 N N . GLU A 1 117 ? -13.649 5.839 1.442 1.00 97.94 117 GLU A N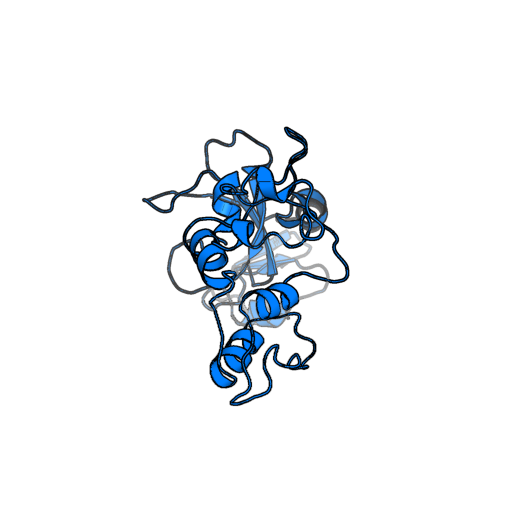 1
ATOM 959 C CA . GLU A 1 117 ? -14.108 6.389 0.172 1.00 97.94 117 GLU A CA 1
ATOM 960 C C . GLU A 1 117 ? -13.534 7.769 -0.143 1.00 97.94 117 GLU A C 1
ATOM 962 O O . GLU A 1 117 ? -13.437 8.121 -1.318 1.00 97.94 117 GLU A O 1
ATOM 967 N N . LEU A 1 118 ? -13.095 8.534 0.860 1.00 97.38 118 LEU A N 1
ATOM 968 C CA . LEU A 1 118 ? -12.552 9.877 0.654 1.00 97.38 118 LEU A CA 1
ATOM 969 C C . LEU A 1 118 ? -11.046 9.938 0.871 1.00 97.38 118 LEU A C 1
ATOM 971 O O . LEU A 1 118 ? -10.336 10.433 0.002 1.00 97.38 118 LEU A O 1
ATOM 975 N N . ALA A 1 119 ? -10.549 9.440 2.005 1.00 97.25 119 ALA A N 1
ATOM 976 C CA . ALA A 1 119 ? -9.204 9.745 2.500 1.00 97.25 119 ALA A CA 1
ATOM 977 C C . ALA A 1 119 ? -8.166 8.630 2.285 1.00 97.25 119 ALA A C 1
ATOM 979 O O . ALA A 1 119 ? -7.017 8.781 2.693 1.00 97.25 119 ALA A O 1
ATOM 980 N N . MET A 1 120 ? -8.518 7.511 1.652 1.00 98.19 120 MET A N 1
ATOM 981 C CA . MET A 1 120 ? -7.562 6.428 1.391 1.00 98.19 120 MET A CA 1
ATOM 982 C C . MET A 1 120 ? -6.374 6.887 0.535 1.00 98.19 120 MET A C 1
ATOM 984 O O . MET A 1 120 ? -6.552 7.558 -0.481 1.00 98.19 120 MET A O 1
ATOM 988 N N . VAL A 1 121 ? -5.166 6.429 0.886 1.00 98.19 121 VAL A N 1
ATOM 989 C CA . VAL A 1 121 ? -3.916 6.655 0.128 1.00 98.19 121 VAL A CA 1
ATOM 990 C C . VAL A 1 121 ? -4.071 6.554 -1.401 1.00 98.19 121 VAL A C 1
ATOM 992 O O . VAL A 1 121 ? -3.676 7.504 -2.075 1.00 98.19 121 VAL A O 1
ATOM 995 N N . PRO A 1 122 ? -4.671 5.495 -1.993 1.00 97.62 122 PRO A N 1
ATOM 996 C CA . PRO A 1 122 ? -4.845 5.403 -3.448 1.00 97.62 122 PRO A CA 1
ATOM 997 C C . PRO A 1 122 ? -5.666 6.546 -4.067 1.00 97.62 122 PRO A C 1
ATOM 999 O O . PRO A 1 122 ? -5.433 6.904 -5.217 1.00 97.62 122 PRO A O 1
ATOM 1002 N N . ARG A 1 123 ? -6.598 7.153 -3.319 1.00 97.25 123 ARG A N 1
ATOM 1003 C CA . ARG A 1 123 ? -7.391 8.310 -3.774 1.00 97.25 123 ARG A CA 1
ATOM 1004 C C . ARG A 1 123 ? -6.641 9.638 -3.618 1.00 97.25 123 ARG A C 1
ATOM 1006 O O . ARG A 1 123 ? -7.048 10.639 -4.197 1.00 97.25 123 ARG A O 1
ATOM 1013 N N . MET A 1 124 ? -5.532 9.639 -2.877 1.00 96.81 124 MET A N 1
ATOM 1014 C CA . MET A 1 124 ? -4.701 10.813 -2.590 1.00 96.81 124 MET A CA 1
ATOM 1015 C C . MET A 1 124 ? -3.369 10.827 -3.352 1.00 96.81 124 MET A C 1
ATOM 1017 O O . MET A 1 124 ? -2.522 11.674 -3.074 1.00 96.81 124 MET A O 1
ATOM 1021 N N . ILE A 1 125 ? -3.179 9.936 -4.334 1.00 97.69 125 ILE A N 1
ATOM 1022 C CA . ILE A 1 125 ? -1.957 9.895 -5.158 1.00 97.69 125 ILE A CA 1
ATOM 1023 C C . ILE A 1 125 ? -1.762 11.207 -5.930 1.00 97.69 125 ILE A C 1
ATOM 1025 O O . ILE A 1 125 ? -0.640 11.702 -6.015 1.00 97.69 125 ILE A O 1
ATOM 1029 N N . VAL A 1 126 ? -2.836 11.784 -6.480 1.00 97.19 126 VAL A N 1
ATOM 1030 C CA . VAL A 1 126 ? -2.802 13.045 -7.239 1.00 97.19 126 VAL A CA 1
ATOM 1031 C C . VAL A 1 126 ? -3.293 14.189 -6.361 1.00 97.19 126 VAL A C 1
ATOM 1033 O O . VAL A 1 126 ? -4.379 14.121 -5.781 1.00 97.19 126 VAL A O 1
ATOM 1036 N N . THR A 1 127 ? -2.498 15.257 -6.266 1.00 95.31 127 THR A N 1
ATOM 1037 C CA . THR A 1 127 ? -2.872 16.436 -5.485 1.00 95.31 127 THR A CA 1
ATOM 1038 C C . THR A 1 127 ? -3.564 17.501 -6.340 1.00 95.31 127 THR A C 1
ATOM 1040 O O . THR A 1 127 ? -3.074 17.824 -7.422 1.00 95.31 127 THR A O 1
ATOM 1043 N N . PRO A 1 128 ? -4.672 18.102 -5.860 1.00 95.69 128 PRO A N 1
ATOM 1044 C CA . PRO A 1 128 ? -5.306 19.248 -6.508 1.00 95.69 128 PRO A CA 1
ATOM 1045 C C . PRO A 1 128 ? -4.495 20.543 -6.354 1.00 95.69 128 PRO A C 1
ATOM 1047 O O . PRO A 1 128 ? -4.771 21.510 -7.047 1.00 95.69 128 PRO A O 1
ATOM 1050 N N . GLN A 1 129 ? -3.494 20.591 -5.464 1.00 95.44 129 GLN A N 1
ATOM 1051 C CA . GLN A 1 129 ? -2.654 21.783 -5.285 1.00 95.44 129 GLN A CA 1
ATOM 1052 C C . GLN A 1 129 ? -1.834 22.103 -6.542 1.00 95.44 129 GLN A C 1
ATOM 1054 O O . GLN A 1 129 ? -1.623 23.266 -6.869 1.00 95.44 129 GLN A O 1
ATOM 1059 N N . SER A 1 130 ? -1.344 21.069 -7.229 1.00 95.88 130 SER A N 1
ATOM 1060 C CA . SER A 1 130 ? -0.459 21.204 -8.391 1.00 95.88 130 SER A CA 1
ATOM 1061 C C . SER A 1 130 ? -0.893 20.360 -9.589 1.00 95.88 130 SER A C 1
ATOM 1063 O O . SER A 1 130 ? -0.172 20.312 -10.585 1.00 95.88 130 SER A O 1
ATOM 1065 N N . ASN A 1 131 ? -2.057 19.702 -9.510 1.00 96.44 131 ASN A N 1
ATOM 1066 C CA . ASN A 1 131 ? -2.608 18.810 -10.537 1.00 96.44 131 ASN A CA 1
ATOM 1067 C C . ASN A 1 131 ? -1.604 17.741 -11.005 1.00 96.44 131 ASN A C 1
ATOM 1069 O O . ASN A 1 131 ? -1.524 17.406 -12.186 1.00 96.44 131 ASN A O 1
ATOM 1073 N N . ARG A 1 132 ? -0.793 17.236 -10.071 1.00 95.88 132 ARG A N 1
ATOM 1074 C CA . ARG A 1 132 ? 0.304 16.289 -10.310 1.00 95.88 132 ARG A CA 1
ATOM 1075 C C . ARG A 1 132 ? 0.319 15.207 -9.225 1.00 95.88 132 ARG A C 1
ATOM 1077 O O . ARG A 1 132 ? -0.212 15.434 -8.134 1.00 95.88 132 ARG A O 1
ATOM 1084 N N . PRO A 1 133 ? 0.897 14.026 -9.498 1.00 97.06 133 PRO A N 1
ATOM 1085 C CA . PRO A 1 133 ? 1.101 13.018 -8.466 1.00 97.06 133 PRO A CA 1
ATOM 1086 C C . PRO A 1 133 ? 2.053 13.539 -7.380 1.00 97.06 133 PRO A C 1
ATOM 1088 O O . PRO A 1 133 ? 3.087 14.126 -7.692 1.00 97.06 133 PRO A O 1
ATOM 1091 N N . VAL A 1 134 ? 1.697 13.325 -6.111 1.00 96.44 134 VAL A N 1
ATOM 1092 C CA . VAL A 1 134 ? 2.557 13.617 -4.946 1.00 96.44 134 VAL A CA 1
ATOM 1093 C C . VAL A 1 134 ? 3.346 12.385 -4.495 1.00 96.44 134 VAL A C 1
ATOM 1095 O O . VAL A 1 134 ? 4.381 12.509 -3.850 1.00 96.44 134 VAL A O 1
ATOM 1098 N N . MET A 1 135 ? 2.867 11.191 -4.851 1.00 97.25 135 MET A N 1
ATOM 1099 C CA . MET A 1 135 ? 3.543 9.922 -4.591 1.00 97.25 135 MET A CA 1
ATOM 1100 C C . MET A 1 135 ? 4.211 9.420 -5.868 1.00 97.25 135 MET A C 1
ATOM 1102 O O . MET A 1 135 ? 3.632 9.496 -6.954 1.00 97.25 135 MET A O 1
ATOM 1106 N N . GLY A 1 136 ? 5.409 8.864 -5.727 1.00 96.69 136 GLY A N 1
ATOM 1107 C CA . GLY A 1 136 ? 6.183 8.327 -6.838 1.00 96.69 136 GLY A CA 1
ATOM 1108 C C . GLY A 1 136 ? 7.152 7.238 -6.397 1.00 96.69 136 GLY A C 1
ATOM 1109 O O . GLY A 1 136 ? 7.242 6.885 -5.220 1.00 96.69 136 GLY A O 1
ATOM 1110 N N . ILE A 1 137 ? 7.878 6.688 -7.364 1.00 97.44 137 ILE A N 1
ATOM 1111 C CA . ILE A 1 137 ? 8.981 5.769 -7.094 1.00 97.44 137 ILE A CA 1
ATOM 1112 C C . ILE A 1 137 ? 10.193 6.591 -6.654 1.00 97.44 137 ILE A C 1
ATOM 1114 O O . ILE A 1 137 ? 10.584 7.534 -7.339 1.00 97.44 137 ILE A O 1
ATOM 1118 N N . VAL A 1 138 ? 10.776 6.233 -5.512 1.00 95.50 138 VAL A N 1
ATOM 1119 C CA . VAL A 1 138 ? 11.854 6.987 -4.857 1.00 95.50 138 VAL A CA 1
ATOM 1120 C C . VAL A 1 138 ? 13.003 6.064 -4.446 1.00 95.50 138 VAL A C 1
ATOM 1122 O O . VAL A 1 138 ? 12.856 4.838 -4.449 1.00 95.50 138 VAL A O 1
ATOM 1125 N N . GLN A 1 139 ? 14.137 6.665 -4.078 1.00 95.69 139 GLN A N 1
ATOM 1126 C CA . GLN A 1 139 ? 15.307 5.986 -3.506 1.00 95.69 139 GLN A CA 1
ATOM 1127 C C . GLN A 1 139 ? 15.800 4.817 -4.384 1.00 95.69 139 GLN A C 1
ATOM 1129 O O . GLN A 1 139 ? 15.898 4.943 -5.608 1.00 95.69 139 GLN A O 1
ATOM 1134 N N . ASP A 1 140 ? 16.096 3.669 -3.776 1.00 97.44 140 ASP A N 1
ATOM 1135 C CA . ASP A 1 140 ? 16.677 2.501 -4.440 1.00 97.44 140 ASP A CA 1
ATOM 1136 C C . ASP A 1 140 ? 15.857 2.010 -5.624 1.00 97.44 140 ASP A C 1
ATOM 1138 O O . ASP A 1 140 ? 16.422 1.647 -6.654 1.00 97.44 140 ASP A O 1
ATOM 1142 N N . THR A 1 141 ? 14.525 2.033 -5.519 1.00 97.81 141 THR A N 1
ATOM 1143 C CA . THR A 1 141 ? 13.669 1.549 -6.609 1.00 97.81 141 THR A CA 1
ATOM 1144 C C . THR A 1 141 ? 13.817 2.444 -7.837 1.00 97.81 141 THR A C 1
ATOM 1146 O O . THR A 1 141 ? 13.899 1.940 -8.953 1.00 97.81 141 THR A O 1
ATOM 1149 N N . LEU A 1 142 ? 13.934 3.763 -7.654 1.00 96.25 142 LEU A N 1
ATOM 1150 C CA . LEU A 1 142 ? 14.129 4.698 -8.764 1.00 96.25 142 LEU A CA 1
ATOM 1151 C C . LEU A 1 142 ? 15.476 4.457 -9.461 1.00 96.25 142 LEU A C 1
ATOM 1153 O O . LEU A 1 142 ? 15.541 4.340 -10.688 1.00 96.25 142 LEU A O 1
ATOM 1157 N N . THR A 1 143 ? 16.541 4.309 -8.674 1.00 96.62 143 THR A N 1
ATOM 1158 C CA . THR A 1 143 ? 17.889 4.012 -9.178 1.00 96.62 143 THR A CA 1
ATOM 1159 C C . THR A 1 143 ? 17.940 2.658 -9.889 1.00 96.62 143 THR A C 1
ATOM 1161 O O . THR A 1 143 ? 18.501 2.538 -10.983 1.00 96.62 143 THR A O 1
ATOM 1164 N N . ALA A 1 144 ? 17.324 1.633 -9.299 1.00 97.19 144 ALA A N 1
ATOM 1165 C CA . ALA A 1 144 ? 17.272 0.289 -9.853 1.00 97.19 144 ALA A CA 1
ATOM 1166 C C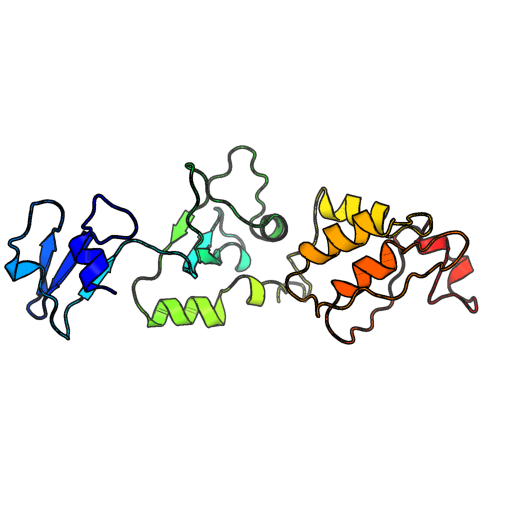 . ALA A 1 144 ? 16.463 0.243 -11.151 1.00 97.19 144 ALA A C 1
ATOM 1168 O O . ALA A 1 144 ? 16.922 -0.381 -12.100 1.00 97.19 144 ALA A O 1
ATOM 1169 N N . VAL A 1 145 ? 15.327 0.946 -11.248 1.00 96.75 145 VAL A N 1
ATOM 1170 C CA . VAL A 1 145 ? 14.531 1.016 -12.486 1.00 96.75 145 VAL A CA 1
ATOM 1171 C C . VAL A 1 145 ? 15.352 1.606 -13.628 1.00 96.75 145 VAL A C 1
ATOM 1173 O O . VAL A 1 145 ? 15.341 1.043 -14.724 1.00 96.75 145 VAL A O 1
ATOM 1176 N N . ARG A 1 146 ? 16.130 2.672 -13.385 1.00 94.50 146 ARG A N 1
ATOM 1177 C CA . ARG A 1 146 ? 17.035 3.221 -14.408 1.00 94.50 146 ARG A CA 1
ATOM 1178 C C . ARG A 1 146 ? 18.027 2.159 -14.882 1.00 94.50 146 ARG A C 1
ATOM 1180 O O . ARG A 1 146 ? 18.149 1.938 -16.081 1.00 94.50 146 ARG A O 1
ATOM 1187 N N . LYS A 1 147 ? 18.732 1.501 -13.955 1.00 95.75 147 LYS A N 1
ATOM 1188 C CA . LYS A 1 147 ? 19.737 0.481 -14.299 1.00 95.75 147 LYS A CA 1
ATOM 1189 C C . LYS A 1 147 ? 19.104 -0.711 -15.015 1.00 95.75 147 LYS A C 1
ATOM 1191 O O . LYS A 1 147 ? 19.629 -1.143 -16.027 1.00 95.75 147 LYS A O 1
ATOM 1196 N N . PHE A 1 148 ? 17.969 -1.196 -14.523 1.00 96.81 148 PHE A N 1
ATOM 1197 C CA . PHE A 1 148 ? 17.255 -2.365 -15.030 1.00 96.81 148 PHE A CA 1
ATOM 1198 C C . PHE A 1 148 ? 16.679 -2.146 -16.430 1.00 96.81 148 PHE A C 1
ATOM 1200 O O . PHE A 1 148 ? 16.673 -3.058 -17.249 1.00 96.81 148 PHE A O 1
ATOM 1207 N N . THR A 1 149 ? 16.208 -0.936 -16.730 1.00 95.06 149 THR A N 1
ATOM 1208 C CA . THR A 1 149 ? 15.580 -0.624 -18.020 1.00 95.06 149 THR A CA 1
ATOM 1209 C C . THR A 1 149 ? 16.567 -0.139 -19.080 1.00 95.06 149 THR A C 1
ATOM 1211 O O . THR A 1 149 ? 16.126 0.226 -20.171 1.00 95.06 149 THR A O 1
ATOM 1214 N N . LYS A 1 150 ? 17.888 -0.179 -18.851 1.00 92.38 150 LYS A N 1
ATOM 1215 C CA . LYS A 1 150 ? 18.877 0.079 -19.914 1.00 92.38 150 LYS A CA 1
ATOM 1216 C C . LYS A 1 150 ? 18.815 -0.989 -21.017 1.00 92.38 150 LYS A C 1
ATOM 1218 O O . LYS A 1 150 ? 18.209 -2.048 -20.861 1.00 92.38 150 LYS A O 1
ATOM 1223 N N . ARG A 1 151 ? 19.346 -0.675 -22.203 1.00 90.38 151 ARG A N 1
ATOM 1224 C CA . ARG A 1 151 ? 19.259 -1.554 -23.392 1.00 90.38 151 ARG A CA 1
ATOM 1225 C C . ARG A 1 151 ? 20.153 -2.795 -23.292 1.00 90.38 151 ARG A C 1
ATOM 1227 O O . ARG A 1 151 ? 19.830 -3.818 -23.879 1.00 90.38 151 ARG A O 1
ATOM 1234 N N . ASP A 1 152 ? 21.247 -2.684 -22.560 1.00 93.00 152 ASP A N 1
ATOM 1235 C CA . ASP A 1 152 ? 22.266 -3.708 -22.327 1.00 93.00 152 ASP A CA 1
ATOM 1236 C C . ASP A 1 152 ? 21.908 -4.694 -21.202 1.00 93.00 152 ASP A C 1
ATOM 1238 O O . ASP A 1 152 ? 22.675 -5.614 -20.926 1.00 93.00 152 ASP A O 1
ATOM 1242 N N . VAL A 1 153 ? 20.736 -4.549 -20.573 1.00 96.06 153 VAL A N 1
ATOM 1243 C CA . VAL A 1 153 ? 20.264 -5.474 -19.538 1.00 96.06 153 VAL A CA 1
ATOM 1244 C C . VAL A 1 153 ? 19.465 -6.612 -20.153 1.00 96.06 153 VAL A C 1
ATOM 1246 O O . VAL A 1 153 ? 18.339 -6.428 -20.631 1.00 96.06 153 VAL A O 1
ATOM 1249 N N . PHE A 1 154 ? 20.044 -7.806 -20.056 1.00 97.44 154 PHE A N 1
ATOM 1250 C CA . PHE A 1 154 ? 19.424 -9.065 -20.438 1.00 97.44 154 PHE A CA 1
ATOM 1251 C C . PHE A 1 154 ? 19.286 -9.984 -19.230 1.00 97.44 154 PHE A C 1
ATOM 1253 O O . PHE A 1 154 ? 20.176 -10.037 -18.387 1.00 97.44 154 PHE A O 1
ATOM 1260 N N . LEU A 1 155 ? 18.172 -10.706 -19.178 1.00 98.06 155 LEU A N 1
ATOM 1261 C CA . LEU A 1 155 ? 17.817 -11.609 -18.092 1.00 98.06 155 LEU A CA 1
ATOM 1262 C C . LEU A 1 155 ? 17.716 -13.036 -18.609 1.00 98.06 155 LEU A C 1
ATOM 1264 O O . LEU A 1 155 ? 17.161 -13.290 -19.688 1.00 98.06 155 LEU A O 1
ATOM 1268 N N . GLU A 1 156 ? 18.222 -13.966 -17.810 1.00 97.75 156 GLU A N 1
ATOM 1269 C CA . GLU A 1 156 ? 18.110 -15.390 -18.077 1.00 97.75 156 GLU A CA 1
ATOM 1270 C C . GLU A 1 156 ? 16.748 -15.932 -17.637 1.00 97.75 156 GLU A C 1
ATOM 1272 O O . GLU A 1 156 ? 16.053 -15.372 -16.787 1.00 97.75 156 GLU A O 1
ATOM 1277 N N . ARG A 1 157 ? 16.357 -17.080 -18.202 1.00 96.88 157 ARG A N 1
ATOM 1278 C CA . ARG A 1 157 ? 15.043 -17.687 -17.946 1.00 96.88 157 ARG A CA 1
ATOM 1279 C C . ARG A 1 157 ? 14.756 -17.874 -16.450 1.00 96.88 157 ARG A C 1
ATOM 1281 O O . ARG A 1 157 ? 13.628 -17.648 -16.025 1.00 96.88 157 ARG A O 1
ATOM 1288 N N . GLY A 1 158 ? 15.753 -18.292 -15.666 1.00 97.62 158 GLY A N 1
ATOM 1289 C CA . GLY A 1 158 ? 15.611 -18.495 -14.219 1.00 97.62 158 GLY A CA 1
ATOM 1290 C C . GLY A 1 158 ? 15.267 -17.205 -13.471 1.00 97.62 158 GLY A C 1
ATOM 1291 O O . GLY A 1 158 ? 14.326 -17.183 -12.680 1.00 97.62 158 GLY A O 1
ATOM 1292 N N . GLU A 1 159 ? 15.978 -16.120 -13.780 1.00 97.62 159 GLU A N 1
ATOM 1293 C CA . GLU A 1 159 ? 15.762 -14.798 -13.185 1.00 97.62 159 GLU A CA 1
ATOM 1294 C C . GLU A 1 159 ? 14.386 -14.249 -13.554 1.00 97.62 159 GLU A C 1
ATOM 1296 O O . GLU A 1 159 ? 13.657 -13.775 -12.687 1.00 97.62 159 GLU A O 1
ATOM 1301 N N . VAL A 1 160 ? 13.995 -14.380 -14.827 1.00 97.62 160 VAL A N 1
ATOM 1302 C CA . VAL A 1 160 ? 12.675 -13.959 -15.309 1.00 97.62 160 VAL A CA 1
ATOM 1303 C C . VAL A 1 160 ? 11.570 -14.680 -14.550 1.00 97.62 160 VAL A C 1
ATOM 1305 O O . VAL A 1 160 ? 10.672 -14.025 -14.033 1.00 97.62 160 VAL A O 1
ATOM 1308 N N . MET A 1 161 ? 11.637 -16.009 -14.434 1.00 97.06 161 MET A N 1
ATOM 1309 C CA . MET A 1 161 ? 10.618 -16.774 -13.707 1.00 97.06 161 MET A CA 1
ATOM 1310 C C . MET A 1 161 ? 10.521 -16.337 -12.243 1.00 97.06 161 MET A C 1
ATOM 1312 O O . MET A 1 161 ? 9.415 -16.186 -11.736 1.00 97.06 161 MET A O 1
ATOM 1316 N N . ASN A 1 162 ? 11.653 -16.071 -11.586 1.00 97.69 162 ASN A N 1
ATOM 1317 C CA . ASN A 1 162 ? 11.651 -15.569 -10.215 1.00 97.69 162 ASN A CA 1
ATOM 1318 C C . ASN A 1 162 ? 11.021 -14.168 -10.114 1.00 97.69 162 ASN A C 1
ATOM 1320 O O . ASN A 1 162 ? 10.181 -13.932 -9.253 1.00 97.69 162 ASN A O 1
ATOM 1324 N N . LEU A 1 163 ? 11.359 -13.249 -11.025 1.00 97.50 163 LEU A N 1
ATOM 1325 C CA . LEU A 1 163 ? 10.769 -11.906 -11.063 1.00 97.50 163 LEU A CA 1
ATOM 1326 C C . LEU A 1 163 ? 9.254 -11.943 -11.304 1.00 97.50 163 LEU A C 1
ATOM 1328 O O . LEU A 1 163 ? 8.517 -11.200 -10.658 1.00 97.50 163 LEU A O 1
ATOM 1332 N N . LEU A 1 164 ? 8.779 -12.831 -12.181 1.00 96.81 164 LEU A N 1
ATOM 1333 C CA . LEU A 1 164 ? 7.348 -13.009 -12.445 1.00 96.81 164 LEU A CA 1
ATOM 1334 C C . LEU A 1 164 ? 6.573 -13.446 -11.194 1.00 96.81 164 LEU A C 1
ATOM 1336 O O . LEU A 1 164 ? 5.431 -13.029 -11.026 1.00 96.81 164 LEU A O 1
ATOM 1340 N N . MET A 1 165 ? 7.190 -14.197 -10.275 1.00 97.00 165 MET A N 1
ATOM 1341 C CA . MET A 1 165 ? 6.542 -14.598 -9.017 1.00 97.00 165 MET A CA 1
ATOM 1342 C C . MET A 1 165 ? 6.231 -13.422 -8.082 1.00 97.00 165 MET A C 1
ATOM 1344 O O . MET A 1 165 ? 5.347 -13.539 -7.234 1.00 97.00 165 MET A O 1
ATOM 1348 N N . PHE A 1 166 ? 6.922 -12.288 -8.226 1.00 97.06 166 PHE A N 1
ATOM 1349 C CA . PHE A 1 166 ? 6.644 -11.081 -7.440 1.00 97.06 166 PHE A CA 1
ATOM 1350 C C . PHE A 1 166 ? 5.500 -10.233 -8.016 1.00 97.06 166 PHE A C 1
ATOM 1352 O O . PHE A 1 166 ? 5.020 -9.317 -7.345 1.00 97.06 166 PHE A O 1
ATOM 1359 N N . LEU A 1 167 ? 5.042 -10.521 -9.238 1.00 95.19 167 LEU A N 1
ATOM 1360 C CA . LEU A 1 167 ? 3.942 -9.803 -9.874 1.00 95.19 167 LEU A CA 1
ATOM 1361 C C . LEU A 1 167 ? 2.596 -10.374 -9.416 1.00 95.19 167 LEU A C 1
ATOM 1363 O O . LEU A 1 167 ? 2.165 -11.438 -9.852 1.00 95.19 167 LEU A O 1
ATOM 1367 N N . SER A 1 168 ? 1.884 -9.627 -8.573 1.00 95.12 168 SER A N 1
ATOM 1368 C CA . SER A 1 168 ? 0.553 -10.022 -8.089 1.00 95.12 168 SER A CA 1
ATOM 1369 C C . SER A 1 168 ? -0.524 -10.042 -9.181 1.00 95.12 168 SER A C 1
ATOM 1371 O O . SER A 1 168 ? -1.531 -10.727 -9.028 1.00 95.12 168 SER A O 1
ATOM 1373 N N . THR A 1 169 ? -0.324 -9.300 -10.271 1.00 93.50 169 THR A N 1
ATOM 1374 C CA . THR A 1 169 ? -1.248 -9.186 -11.412 1.00 93.50 169 THR A CA 1
ATOM 1375 C C . THR A 1 169 ? -0.819 -10.026 -12.616 1.00 93.50 169 THR A C 1
ATOM 1377 O O . THR A 1 169 ? -1.286 -9.783 -13.727 1.00 93.50 169 THR A O 1
ATOM 1380 N N . TRP A 1 170 ? 0.101 -10.975 -12.432 1.00 93.94 170 TRP A N 1
ATOM 1381 C CA . TRP A 1 170 ? 0.577 -11.828 -13.517 1.00 93.94 170 TRP A CA 1
ATOM 1382 C C . TRP A 1 170 ? -0.496 -12.826 -13.968 1.00 93.94 170 TRP A C 1
ATOM 1384 O O . TRP A 1 170 ? -1.164 -13.456 -13.152 1.00 93.94 170 TRP A O 1
ATOM 1394 N N . ASP A 1 171 ? -0.638 -12.997 -15.282 1.00 92.31 171 ASP A N 1
ATOM 1395 C CA . ASP A 1 171 ? -1.644 -13.859 -15.915 1.00 92.31 171 ASP A CA 1
ATOM 1396 C C . ASP A 1 171 ? -1.192 -15.325 -16.067 1.00 92.31 171 ASP A C 1
ATOM 1398 O O . ASP A 1 171 ? -1.852 -16.121 -16.738 1.00 92.31 171 ASP A O 1
ATOM 1402 N N . GLY A 1 172 ? -0.051 -15.687 -15.471 1.00 94.06 172 GLY A N 1
ATOM 1403 C CA . GLY A 1 172 ? 0.543 -17.019 -15.575 1.00 94.06 172 GLY A CA 1
ATOM 1404 C C . GLY A 1 172 ? 1.292 -17.275 -16.886 1.00 94.06 172 GLY A C 1
ATOM 1405 O O . GLY A 1 172 ? 1.811 -18.376 -17.084 1.00 94.06 172 GLY A O 1
ATOM 1406 N N . LYS A 1 173 ? 1.382 -16.290 -17.793 1.00 94.19 173 LYS A N 1
ATOM 1407 C CA . LYS A 1 173 ? 2.064 -16.452 -19.082 1.00 94.19 173 LYS A CA 1
ATOM 1408 C C . LYS A 1 173 ? 3.453 -15.842 -19.046 1.00 94.19 173 LYS A C 1
ATOM 1410 O O . LYS A 1 173 ? 3.641 -14.651 -18.806 1.00 94.19 173 LYS A O 1
ATOM 1415 N N . VAL A 1 174 ? 4.455 -16.666 -19.329 1.00 96.00 174 VAL A N 1
ATOM 1416 C CA . VAL A 1 174 ? 5.822 -16.179 -19.530 1.00 96.00 174 VAL A CA 1
ATOM 1417 C C . VAL A 1 174 ? 5.887 -15.517 -20.911 1.00 96.00 174 VAL A C 1
ATOM 1419 O O . VAL A 1 174 ? 5.522 -16.164 -21.897 1.00 96.00 174 VAL A O 1
ATOM 1422 N N . PRO A 1 175 ? 6.335 -14.254 -21.025 1.00 95.81 175 PRO A N 1
ATOM 1423 C CA . PRO A 1 175 ? 6.413 -13.588 -22.320 1.00 95.81 175 PRO A CA 1
ATOM 1424 C C . PRO A 1 175 ? 7.451 -14.265 -23.226 1.00 95.81 175 PRO A C 1
ATOM 1426 O O . PRO A 1 175 ? 8.444 -14.816 -22.746 1.00 95.81 175 PRO A O 1
ATOM 1429 N N . GLN A 1 176 ? 7.267 -14.190 -24.544 1.00 97.31 176 GLN A N 1
ATOM 1430 C CA . GLN A 1 176 ? 8.253 -14.694 -25.507 1.00 97.31 176 GLN A CA 1
ATOM 1431 C C . GLN A 1 176 ? 9.563 -13.896 -25.396 1.00 97.31 176 GLN A C 1
ATOM 1433 O O . GLN A 1 176 ? 9.493 -12.674 -25.423 1.00 97.31 176 GLN A O 1
ATOM 1438 N N . PRO A 1 177 ? 10.750 -14.519 -25.296 1.00 97.75 177 PRO A N 1
ATOM 1439 C CA . PRO A 1 177 ? 12.007 -13.783 -25.150 1.00 97.75 177 PRO A CA 1
ATOM 1440 C C . PRO A 1 177 ? 12.281 -12.864 -26.345 1.00 97.75 177 PRO A C 1
ATOM 1442 O O . PRO A 1 177 ? 11.993 -13.221 -27.488 1.00 97.75 177 PRO A O 1
ATOM 1445 N N . ALA A 1 178 ? 12.890 -11.705 -26.082 1.00 97.12 178 ALA A N 1
ATOM 1446 C CA . ALA A 1 1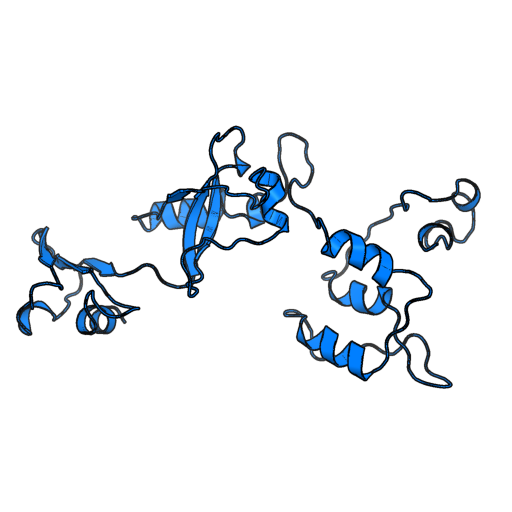78 ? 13.313 -10.767 -27.122 1.00 97.12 178 ALA A CA 1
ATOM 1447 C C . ALA A 1 178 ? 14.411 -11.350 -28.033 1.00 97.12 178 ALA A C 1
ATOM 1449 O O . ALA A 1 178 ? 14.479 -11.021 -29.214 1.00 97.12 178 ALA A O 1
ATOM 1450 N N . ILE A 1 179 ? 15.261 -12.229 -27.494 1.00 97.12 179 ILE A N 1
ATOM 1451 C CA . ILE A 1 179 ? 16.300 -12.948 -28.239 1.00 97.12 179 ILE A CA 1
ATOM 1452 C C . ILE A 1 179 ? 16.044 -14.442 -28.083 1.00 97.12 179 ILE A C 1
ATOM 1454 O O . ILE A 1 179 ? 15.972 -14.928 -26.961 1.00 97.12 179 ILE A O 1
ATOM 1458 N N . LEU A 1 180 ? 15.930 -15.178 -29.192 1.00 96.62 180 LEU A N 1
ATOM 1459 C CA . LEU A 1 180 ? 15.679 -16.626 -29.166 1.00 96.62 180 LEU A CA 1
ATOM 1460 C C . LEU A 1 180 ? 16.962 -17.465 -29.280 1.00 96.62 180 LEU A C 1
ATOM 1462 O O . LEU A 1 180 ? 17.030 -18.560 -28.726 1.00 96.62 180 LEU A O 1
ATOM 1466 N N . LYS A 1 181 ? 17.968 -16.973 -30.015 1.00 95.31 181 LYS A N 1
ATOM 1467 C CA . LYS A 1 181 ? 19.242 -17.662 -30.283 1.00 95.31 181 LYS A CA 1
ATOM 1468 C C . LYS A 1 181 ? 20.430 -16.745 -29.961 1.00 95.31 181 LYS A C 1
ATOM 1470 O O . LYS A 1 181 ? 20.304 -15.541 -30.163 1.00 95.31 181 LYS A O 1
ATOM 1475 N N . PRO A 1 182 ? 21.583 -17.282 -29.511 1.00 95.06 182 PRO A N 1
ATOM 1476 C CA . PRO A 1 182 ? 21.875 -18.703 -29.267 1.00 95.06 182 PRO A CA 1
ATOM 1477 C C . PRO A 1 182 ? 21.189 -19.260 -28.011 1.00 95.06 182 PRO A C 1
ATOM 1479 O O . PRO A 1 182 ? 21.034 -20.470 -27.885 1.00 95.06 182 PRO A O 1
ATOM 1482 N N . ARG A 1 183 ? 20.738 -18.381 -27.113 1.00 95.50 183 ARG A N 1
ATOM 1483 C CA . ARG A 1 183 ? 19.982 -18.715 -25.905 1.00 95.50 183 ARG A CA 1
ATOM 1484 C C . ARG A 1 183 ? 18.829 -17.724 -25.713 1.00 95.50 183 ARG A C 1
ATOM 1486 O O . ARG A 1 183 ? 18.961 -16.584 -26.163 1.00 95.50 183 ARG A O 1
ATOM 1493 N N . PRO A 1 184 ? 17.730 -18.132 -25.057 1.00 97.44 184 PRO A N 1
ATOM 1494 C CA . PRO A 1 184 ? 16.602 -17.250 -24.806 1.00 97.44 184 PRO A CA 1
ATOM 1495 C C . PRO A 1 184 ? 16.969 -16.172 -23.778 1.00 97.44 184 PRO A C 1
ATOM 1497 O O . PRO A 1 184 ? 17.346 -16.504 -22.653 1.00 97.44 184 PRO A O 1
ATOM 1500 N N . LEU A 1 185 ? 16.847 -14.899 -24.159 1.00 98.00 185 LEU A N 1
ATOM 1501 C CA . LEU A 1 185 ? 17.085 -13.748 -23.284 1.00 98.00 185 LEU A CA 1
ATOM 1502 C C . LEU A 1 185 ? 15.920 -12.760 -23.352 1.00 98.00 185 LEU A C 1
ATOM 1504 O O . LEU A 1 185 ? 15.391 -12.460 -24.427 1.00 98.00 185 LEU A O 1
ATOM 1508 N N . TRP A 1 186 ? 15.563 -12.221 -22.191 1.00 98.31 186 TRP A N 1
ATOM 1509 C CA . TRP A 1 186 ? 14.569 -11.161 -22.034 1.00 98.31 186 TRP A CA 1
ATOM 1510 C C . TRP A 1 186 ? 15.267 -9.846 -21.740 1.00 98.31 186 TRP A C 1
ATOM 1512 O O . TRP A 1 186 ? 16.329 -9.834 -21.128 1.00 98.31 186 TRP A O 1
ATOM 1522 N N . THR A 1 187 ? 14.669 -8.732 -22.145 1.00 97.44 187 THR A N 1
ATOM 1523 C CA . THR A 1 187 ? 15.184 -7.410 -21.763 1.00 97.44 187 THR A CA 1
ATOM 1524 C C . THR A 1 187 ? 14.538 -6.944 -20.464 1.00 97.44 187 THR A C 1
ATOM 1526 O O . THR A 1 187 ? 13.385 -7.282 -20.184 1.00 97.44 187 THR A O 1
ATOM 1529 N N . GLY A 1 188 ? 15.229 -6.103 -19.693 1.00 96.25 188 GLY A N 1
ATOM 1530 C CA . GLY A 1 188 ? 14.623 -5.498 -18.502 1.00 96.25 188 GLY A CA 1
ATOM 1531 C C . GLY A 1 188 ? 13.362 -4.685 -18.827 1.00 96.25 188 GLY A C 1
ATOM 1532 O O . GLY A 1 188 ? 12.361 -4.785 -18.122 1.00 96.25 188 GLY A O 1
ATOM 1533 N N . LYS A 1 189 ? 13.344 -3.969 -19.963 1.00 95.25 189 LYS A N 1
ATOM 1534 C CA . LYS A 1 189 ? 12.148 -3.249 -20.446 1.00 95.25 189 LYS A CA 1
ATOM 1535 C C . LYS A 1 189 ? 10.957 -4.180 -20.660 1.00 95.25 189 LYS A C 1
ATOM 1537 O O . LYS A 1 189 ? 9.850 -3.839 -20.268 1.00 95.25 189 LYS A O 1
ATOM 1542 N N . GLN A 1 190 ? 11.189 -5.356 -21.236 1.00 95.50 190 GLN A N 1
ATOM 1543 C CA . GLN A 1 190 ? 10.134 -6.330 -21.492 1.00 95.50 190 GLN A CA 1
ATOM 1544 C C . GLN A 1 190 ? 9.469 -6.819 -20.201 1.00 95.50 190 GLN A C 1
ATOM 1546 O O . GLN A 1 190 ? 8.249 -6.938 -20.150 1.00 95.50 190 GLN A O 1
ATOM 1551 N N . ILE A 1 191 ? 10.261 -7.077 -19.157 1.00 96.44 191 ILE A N 1
ATOM 1552 C CA . ILE A 1 191 ? 9.725 -7.469 -17.847 1.00 96.44 191 ILE A CA 1
ATOM 1553 C C . ILE A 1 191 ? 9.048 -6.280 -17.161 1.00 96.44 191 ILE A C 1
ATOM 1555 O O . ILE A 1 191 ? 7.975 -6.435 -16.586 1.00 96.44 191 ILE A O 1
ATOM 1559 N N . PHE A 1 192 ? 9.615 -5.077 -17.282 1.00 95.88 192 PHE A N 1
ATOM 1560 C CA . PHE A 1 192 ? 9.011 -3.854 -16.754 1.00 95.88 192 PHE A CA 1
ATOM 1561 C C . PHE A 1 192 ? 7.633 -3.569 -17.375 1.00 95.88 192 PHE A C 1
ATOM 1563 O O . PHE A 1 192 ? 6.714 -3.162 -16.669 1.00 95.88 192 PHE A O 1
ATOM 1570 N N . SER A 1 193 ? 7.449 -3.843 -18.670 1.00 94.75 193 SER A N 1
ATOM 1571 C CA . SER A 1 193 ? 6.160 -3.681 -19.355 1.00 94.75 193 SER A CA 1
ATOM 1572 C C . SER A 1 193 ? 5.041 -4.540 -18.765 1.00 94.75 193 SER A C 1
ATOM 1574 O O . SER A 1 193 ? 3.889 -4.137 -18.855 1.00 94.75 193 SER A O 1
ATOM 1576 N N . LEU A 1 194 ? 5.351 -5.674 -18.127 1.00 95.06 194 LEU A N 1
ATOM 1577 C CA . LEU A 1 194 ? 4.345 -6.512 -17.459 1.00 95.06 194 LEU A CA 1
ATOM 1578 C C . LEU A 1 194 ? 3.804 -5.888 -16.164 1.00 95.06 194 LEU A C 1
ATOM 1580 O O . LEU A 1 194 ? 2.744 -6.285 -15.687 1.00 95.06 194 LEU A O 1
ATOM 1584 N N . ILE A 1 195 ? 4.533 -4.930 -15.583 1.00 95.56 195 ILE A N 1
ATOM 1585 C CA . ILE A 1 195 ? 4.109 -4.177 -14.394 1.00 95.56 195 ILE A CA 1
ATOM 1586 C C . ILE A 1 195 ? 3.099 -3.092 -14.792 1.00 95.56 195 ILE A C 1
ATOM 1588 O O . ILE A 1 195 ? 2.203 -2.756 -14.018 1.00 95.56 195 ILE A O 1
ATOM 1592 N N . VAL A 1 196 ? 3.244 -2.526 -15.996 1.00 95.00 196 VAL A N 1
ATOM 1593 C CA . VAL A 1 196 ? 2.370 -1.464 -16.504 1.00 95.00 196 VAL A CA 1
ATOM 1594 C C . VAL A 1 196 ? 1.015 -2.070 -16.897 1.00 95.00 196 VAL A C 1
ATOM 1596 O O . VAL A 1 196 ? 0.972 -2.963 -17.741 1.00 95.00 196 VAL A O 1
ATOM 1599 N N . PRO A 1 197 ? -0.106 -1.613 -16.313 1.00 92.38 197 PRO A N 1
ATOM 1600 C CA . PRO A 1 197 ? -1.398 -2.247 -16.538 1.00 92.38 197 PRO A CA 1
ATOM 1601 C C . PRO A 1 197 ? -2.022 -1.854 -17.883 1.00 92.38 197 PRO A C 1
ATOM 1603 O O . PRO A 1 197 ? -1.956 -0.699 -18.304 1.00 92.38 197 PRO A O 1
ATOM 1606 N N . GLY A 1 198 ? -2.733 -2.803 -18.496 1.00 91.06 198 GLY A N 1
ATOM 1607 C CA . GLY A 1 198 ? -3.615 -2.559 -19.638 1.00 91.06 198 GLY A CA 1
ATOM 1608 C C . GLY A 1 198 ? -2.912 -1.928 -20.844 1.00 91.06 198 GLY A C 1
ATOM 1609 O O . GLY A 1 198 ? -1.851 -2.375 -21.270 1.00 91.06 198 GLY A O 1
ATOM 1610 N N . HIS A 1 199 ? -3.535 -0.893 -21.410 1.00 94.62 199 HIS A N 1
ATOM 1611 C CA . HIS A 1 199 ? -3.060 -0.191 -22.603 1.00 94.62 199 H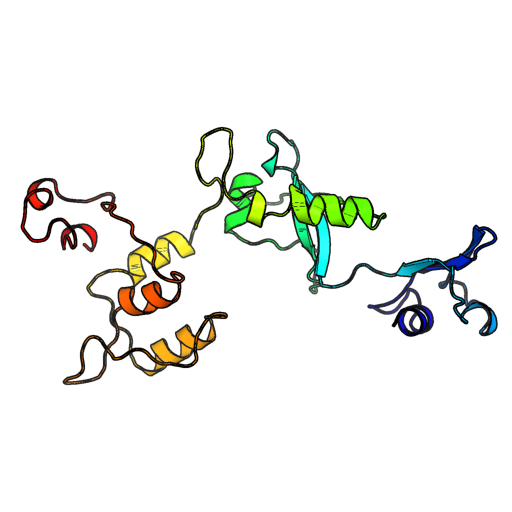IS A CA 1
ATOM 1612 C C . HIS A 1 199 ? -2.837 1.291 -22.284 1.00 94.62 199 HIS A C 1
ATOM 1614 O O . HIS A 1 199 ? -3.719 2.124 -22.489 1.00 94.62 199 HIS A O 1
ATOM 1620 N N . ILE A 1 200 ? -1.662 1.613 -21.738 1.00 95.62 200 ILE A N 1
ATOM 1621 C CA . ILE A 1 200 ? -1.263 2.984 -21.393 1.00 95.62 200 ILE A CA 1
ATOM 1622 C C . ILE A 1 200 ? -0.303 3.517 -22.456 1.00 95.62 200 ILE A C 1
ATOM 1624 O O . ILE A 1 200 ? 0.720 2.901 -22.742 1.00 95.62 200 ILE A O 1
ATOM 1628 N N . ASN A 1 201 ? -0.608 4.703 -22.985 1.00 94.06 201 ASN A N 1
ATOM 1629 C CA . ASN A 1 201 ? 0.246 5.413 -23.932 1.00 94.06 201 ASN A CA 1
ATOM 1630 C C . ASN A 1 201 ? 0.899 6.612 -23.241 1.00 94.06 201 ASN A C 1
ATOM 1632 O O . ASN A 1 201 ? 0.216 7.436 -22.635 1.00 94.06 201 ASN A O 1
ATOM 1636 N N . CYS A 1 202 ? 2.220 6.720 -23.342 1.00 91.75 202 CYS A N 1
ATOM 1637 C CA . CYS A 1 202 ? 2.989 7.835 -22.803 1.00 91.75 202 CYS A CA 1
ATOM 1638 C C . CYS A 1 202 ? 4.237 8.043 -23.665 1.00 91.75 202 CYS A C 1
ATOM 1640 O O . CYS A 1 202 ? 4.904 7.073 -24.018 1.00 91.75 202 CYS A O 1
ATOM 1642 N N . ILE A 1 203 ? 4.548 9.298 -23.998 1.00 89.69 203 ILE A N 1
ATOM 1643 C CA . ILE A 1 203 ? 5.773 9.676 -24.710 1.00 89.69 203 ILE A CA 1
ATOM 1644 C C . ILE A 1 203 ? 6.489 10.714 -23.853 1.00 89.69 203 ILE A C 1
ATOM 1646 O O . ILE A 1 203 ? 5.938 11.773 -23.546 1.00 89.69 203 ILE A O 1
ATOM 1650 N N . ARG A 1 204 ? 7.702 10.376 -23.422 1.00 89.00 204 ARG A N 1
ATOM 1651 C CA . ARG A 1 204 ? 8.570 11.199 -22.579 1.00 89.00 204 ARG A CA 1
ATOM 1652 C C . ARG A 1 204 ? 10.016 10.927 -22.960 1.00 89.00 204 ARG A C 1
ATOM 1654 O O . ARG A 1 204 ? 10.331 9.825 -23.393 1.00 89.00 204 ARG A O 1
ATOM 1661 N N . THR A 1 205 ? 10.857 11.920 -22.737 1.00 89.38 205 THR A N 1
ATOM 1662 C CA . THR A 1 205 ? 12.301 11.850 -22.940 1.00 89.38 205 THR A CA 1
ATOM 1663 C C . THR A 1 205 ? 13.014 11.574 -21.619 1.00 89.38 205 THR A C 1
ATOM 1665 O O . THR A 1 205 ? 12.509 11.911 -20.537 1.00 89.38 205 THR A O 1
ATOM 1668 N N . HIS A 1 206 ? 14.179 10.928 -21.684 1.00 90.94 206 HIS A N 1
ATOM 1669 C CA . HIS A 1 206 ? 15.064 10.811 -20.531 1.00 90.94 206 HIS A CA 1
ATOM 1670 C C . HIS A 1 206 ? 15.722 12.167 -20.228 1.00 90.94 206 HIS A C 1
ATOM 1672 O O . HIS A 1 206 ? 15.763 13.064 -21.064 1.00 90.94 206 HIS A O 1
ATOM 1678 N N . SER A 1 207 ? 16.284 12.328 -19.028 1.00 88.44 207 SER A N 1
ATOM 1679 C CA . SER A 1 207 ? 16.969 13.567 -18.632 1.00 88.44 207 SER A CA 1
ATOM 1680 C C . SER A 1 207 ? 18.206 13.885 -19.476 1.00 88.44 207 SER A C 1
ATOM 1682 O O . SER A 1 207 ? 18.670 15.016 -19.458 1.00 88.44 207 SER A O 1
ATOM 1684 N N . THR A 1 208 ? 18.759 12.891 -20.175 1.00 88.56 208 THR A N 1
ATOM 1685 C CA . THR A 1 208 ? 19.924 13.030 -21.061 1.00 88.56 208 THR A CA 1
ATOM 1686 C C . THR A 1 208 ? 19.558 12.775 -22.523 1.00 88.56 208 THR A C 1
ATOM 1688 O O . THR A 1 208 ? 20.394 12.277 -23.279 1.00 88.56 208 THR A O 1
ATOM 1691 N N . HIS A 1 209 ? 18.300 13.020 -22.899 1.00 86.50 209 HIS A N 1
ATOM 1692 C CA . HIS A 1 209 ? 17.864 12.900 -24.285 1.00 86.50 209 HIS A CA 1
ATOM 1693 C C . HIS A 1 209 ? 18.679 13.851 -25.168 1.00 86.50 209 HIS A C 1
ATOM 1695 O O . HIS A 1 209 ? 18.819 15.020 -24.807 1.00 86.50 209 HIS A O 1
ATOM 1701 N N . PRO A 1 210 ? 19.256 13.365 -26.273 1.00 84.19 210 PRO A N 1
ATOM 1702 C CA . PRO A 1 210 ? 20.061 14.200 -27.144 1.00 84.19 210 PRO A CA 1
ATOM 1703 C C . PRO A 1 210 ? 19.162 14.917 -28.171 1.00 84.19 210 PRO A C 1
ATOM 1705 O O . PRO A 1 210 ? 18.342 14.284 -28.833 1.00 84.19 210 PRO A O 1
ATOM 1708 N N . ASP A 1 211 ? 19.312 16.239 -28.297 1.00 83.75 211 ASP A N 1
ATOM 1709 C CA . ASP A 1 211 ? 18.434 17.100 -29.117 1.00 83.75 211 ASP A CA 1
ATOM 1710 C C . ASP A 1 211 ? 18.405 16.709 -30.612 1.00 83.75 211 ASP A C 1
ATOM 1712 O O . ASP A 1 211 ? 17.447 16.993 -31.331 1.00 83.75 211 ASP A O 1
ATOM 1716 N N . ASP A 1 212 ? 19.445 16.035 -31.114 1.00 82.94 212 ASP A N 1
ATOM 1717 C CA . ASP A 1 212 ? 19.519 15.553 -32.496 1.00 82.94 212 ASP A CA 1
ATOM 1718 C C . ASP A 1 212 ? 18.590 14.356 -32.775 1.00 82.94 212 ASP A C 1
ATOM 1720 O O . ASP A 1 212 ? 18.268 14.080 -33.935 1.00 82.94 212 ASP A O 1
ATOM 1724 N N . GLU A 1 213 ? 18.097 13.673 -31.736 1.00 82.06 213 GLU A N 1
ATOM 1725 C CA . GLU A 1 213 ? 17.180 12.535 -31.865 1.00 82.06 213 GLU A CA 1
ATOM 1726 C C . GLU A 1 213 ? 15.686 12.945 -31.910 1.00 82.06 213 GLU A C 1
ATOM 1728 O O . GLU A 1 213 ? 14.838 12.102 -32.220 1.00 82.06 213 GLU A O 1
ATOM 1733 N N . ASP A 1 214 ? 15.353 14.233 -31.743 1.00 76.94 214 ASP A N 1
ATOM 1734 C CA . ASP A 1 214 ? 13.968 14.754 -31.723 1.00 76.94 214 ASP A CA 1
ATOM 1735 C C . ASP A 1 214 ? 13.238 14.675 -33.078 1.00 76.94 214 ASP A C 1
ATOM 1737 O O . ASP A 1 214 ? 12.007 14.562 -33.155 1.00 76.94 214 ASP A O 1
ATOM 1741 N N . SER A 1 215 ? 13.984 14.743 -34.182 1.00 77.69 215 SER A N 1
ATOM 1742 C CA . SER A 1 215 ? 13.430 14.851 -35.543 1.00 77.69 215 SER A CA 1
ATOM 1743 C C . SER A 1 215 ? 13.609 13.588 -36.393 1.00 77.69 215 SER A C 1
ATOM 1745 O O . SER A 1 215 ? 13.083 13.507 -37.505 1.00 77.69 215 SER A O 1
ATOM 1747 N N . GLY A 1 216 ? 14.300 12.574 -35.864 1.00 73.81 216 GLY A N 1
ATOM 1748 C CA . GLY A 1 216 ? 14.593 11.333 -36.576 1.00 73.81 216 GLY A CA 1
ATOM 1749 C C . GLY A 1 216 ? 13.408 10.357 -36.673 1.00 73.81 216 GLY A C 1
ATOM 1750 O O . GLY A 1 216 ? 12.438 10.447 -35.913 1.00 73.81 216 GLY A O 1
ATOM 1751 N N . PRO A 1 217 ? 13.497 9.335 -37.550 1.00 74.00 217 PRO A N 1
ATOM 1752 C CA . PRO A 1 217 ? 12.481 8.279 -37.666 1.00 74.00 217 PRO A CA 1
ATOM 1753 C C . PRO A 1 217 ? 12.317 7.460 -36.373 1.00 74.00 217 PRO A C 1
ATOM 1755 O O . PRO A 1 217 ? 11.298 6.803 -36.174 1.00 74.00 217 PRO A O 1
ATOM 1758 N N . TYR A 1 218 ? 13.305 7.529 -35.477 1.00 71.69 218 TYR A N 1
ATOM 1759 C CA . TYR A 1 218 ? 13.340 6.834 -34.193 1.00 71.69 218 TYR A CA 1
ATOM 1760 C C . TYR A 1 218 ? 13.081 7.746 -32.991 1.00 71.69 218 TYR A C 1
ATOM 1762 O O . TYR A 1 218 ? 13.312 7.310 -31.867 1.00 71.69 218 TYR A O 1
ATOM 1770 N N . LYS A 1 219 ? 12.554 8.964 -33.187 1.00 72.94 219 LYS A N 1
ATOM 1771 C CA . LYS A 1 219 ? 12.265 9.916 -32.095 1.00 72.94 219 LYS A CA 1
ATOM 1772 C C . LYS A 1 219 ? 11.400 9.344 -30.963 1.00 72.94 219 LYS A C 1
ATOM 1774 O O . LYS A 1 219 ? 11.445 9.803 -29.832 1.00 72.94 219 LYS A O 1
ATOM 1779 N N . HIS A 1 220 ? 10.611 8.307 -31.254 1.00 71.69 220 HIS A N 1
ATOM 1780 C CA . HIS A 1 220 ? 9.755 7.622 -30.279 1.00 71.69 220 HIS A CA 1
ATOM 1781 C C . HIS A 1 220 ? 10.431 6.436 -29.565 1.00 71.69 220 HIS A C 1
ATOM 1783 O O . HIS A 1 220 ? 9.858 5.887 -28.628 1.00 71.69 220 HIS A O 1
ATOM 1789 N N . ILE A 1 221 ? 11.621 6.022 -30.011 1.00 73.94 221 ILE A N 1
ATOM 1790 C CA . ILE A 1 221 ? 12.423 4.915 -29.465 1.00 73.94 221 ILE A CA 1
ATOM 1791 C C . ILE A 1 221 ? 13.920 5.274 -29.446 1.00 73.94 221 ILE A C 1
ATOM 1793 O O . ILE A 1 221 ? 14.778 4.467 -29.822 1.00 73.94 221 ILE A O 1
ATOM 1797 N N . SER A 1 222 ? 14.214 6.501 -29.008 1.00 76.12 222 SER A N 1
ATOM 1798 C CA . SER A 1 222 ? 15.558 7.074 -28.920 1.00 76.12 222 SER A CA 1
ATOM 1799 C C . SER A 1 222 ? 16.534 6.117 -28.218 1.00 76.12 222 SER A C 1
ATOM 1801 O O . SER A 1 222 ? 16.314 5.701 -27.073 1.00 76.12 222 SER A O 1
ATOM 1803 N N . PRO A 1 223 ? 17.629 5.707 -28.883 1.00 73.31 223 PRO A N 1
ATOM 1804 C CA . PRO A 1 223 ? 18.720 5.011 -28.218 1.00 73.31 223 PRO A CA 1
ATOM 1805 C C . PRO A 1 223 ? 19.382 5.844 -27.123 1.00 73.31 223 PRO A C 1
ATOM 1807 O O . PRO A 1 223 ? 19.783 5.259 -26.109 1.00 73.31 223 PRO A O 1
ATOM 1810 N N . GLY A 1 224 ? 19.463 7.167 -27.307 1.00 73.44 224 GLY A N 1
ATOM 1811 C CA . GLY A 1 224 ? 19.999 8.116 -26.332 1.00 73.44 224 GLY A CA 1
ATOM 1812 C C . GLY A 1 224 ? 19.300 8.055 -24.974 1.00 73.44 224 GLY A C 1
ATOM 1813 O O . GLY A 1 224 ? 19.978 8.058 -23.948 1.00 73.44 224 GLY A O 1
ATOM 1814 N N . ASP A 1 225 ? 17.984 7.837 -24.957 1.00 76.12 225 ASP A N 1
ATOM 1815 C CA . ASP A 1 225 ? 17.193 7.684 -23.725 1.00 76.12 225 ASP A CA 1
ATOM 1816 C C . ASP A 1 225 ? 17.559 6.451 -22.884 1.00 76.12 225 ASP A C 1
ATOM 1818 O O . ASP A 1 225 ? 17.084 6.283 -21.759 1.00 76.12 225 ASP A O 1
ATOM 1822 N N . THR A 1 226 ? 18.390 5.560 -23.426 1.00 69.44 226 THR A N 1
ATOM 1823 C CA . THR A 1 226 ? 18.765 4.293 -22.788 1.00 69.44 226 THR A CA 1
ATOM 1824 C C . THR A 1 226 ? 20.263 4.158 -22.504 1.00 69.44 226 THR A C 1
ATOM 1826 O O . THR A 1 226 ? 20.687 3.070 -22.096 1.00 69.44 226 THR A O 1
ATOM 1829 N N . LYS A 1 227 ? 21.046 5.230 -22.719 1.00 61.19 227 LYS A N 1
ATOM 1830 C CA . LYS A 1 227 ? 22.501 5.272 -22.483 1.00 61.19 227 LYS A CA 1
ATOM 1831 C C . LYS A 1 227 ? 22.884 5.309 -20.992 1.00 61.19 227 LYS A C 1
ATOM 1833 O O . LYS A 1 227 ? 22.151 5.844 -20.128 1.00 61.19 227 LYS A O 1
#

Secondary structure (DSSP, 8-state):
-HHHHHHHTTTSSS-EEEEE-TT--EEETTS---GGGG---TT-EEEEPP-TT-EEEEE-SS--SGGGEEEEE----SSSS----GGGHHHHT--SSS---EEE---SHHHHHHIIIIIBGGGGSEETTTTEES----HHHHHHHHHHTSTT-EE-HHHHHHHHHT-TT--SPPPPPSB-SSS-BEEHHHHHHTTS-SS-------TT--GGGSSSTTTTS-SGGG-

Radius of gyration: 25.42 Å; chains: 1; bounding box: 51×40×73 Å

Sequence (227 aa):
RLQELVRRGNSQYPGAKYIIRDNGDRIDLRFHPKPSDLHLQIGYKVERHMCDGDIVIFNRQPTLHKMSMMGHRVRILPWSTFRLNLSVTTPYNADFDGDEMNLHLPQSLETRAEIQELAMVPRMIVTPQSNRPVMGIVQDTLTAVRKFTKRDVFLERGEVMNLLMFLSTWDGKVPQPAILKPRPLWTGKQIFSLIVPGHINCIRTHSTHPDDEDSGPYKHISPGDTK

Organism: Chelydra serpentina (NCBI:txid8475)

pLDDT: mean 93.58, std 6.64, range [61.19, 98.62]